Protein AF-0000000079811623 (afdb_homodimer)

Radius of gyration: 23.92 Å; Cα contacts (8 Å, |Δi|>4): 673; chains: 2; bounding box: 67×61×68 Å

Nearest PDB structures (foldseek):
  8dld-assembly1_A  TM=7.564E-01  e=2.871E-08  Physcomitrium patens
  1eyp-assembly1_A  TM=7.684E-01  e=2.871E-08  Medicago sativa
  6ms8-assembly4_D  TM=7.743E-01  e=4.986E-07  Medicago truncatula
  4doo-assembly2_B  TM=7.375E-01  e=5.983E-07  Arabidopsis thaliana
  4dol-assembly1_A  TM=7.372E-01  e=2.902E-06  Arabidopsis thaliana

Organism: NCBI:txid164759

InterPro domains:
  IPR016087 Chalcone isomerase [PF16036] (76-170)

pLDDT: mean 88.56, std 19.34, range [23.5, 98.94]

Structure (mmCIF, N/CA/C/O backbone):
data_AF-0000000079811623-model_v1
#
loop_
_entity.id
_entity.type
_entity.pdbx_description
1 polymer 'Chalcone isomerase-like protein'
#
loop_
_atom_site.group_PDB
_atom_site.id
_atom_site.type_symbol
_atom_site.label_atom_id
_atom_site.label_alt_id
_atom_site.label_comp_id
_atom_site.label_asym_id
_atom_site.label_entity_id
_atom_site.label_seq_id
_atom_site.pdbx_PDB_ins_code
_atom_site.Cartn_x
_atom_site.Cartn_y
_atom_site.Cartn_z
_atom_site.occupancy
_atom_site.B_iso_or_equiv
_atom_site.auth_seq_id
_atom_site.auth_comp_id
_atom_site.auth_asym_id
_atom_site.auth_atom_id
_atom_site.pdbx_PDB_model_num
ATOM 1 N N . MET A 1 1 ? 42.375 -2.1 -41.562 1 24.36 1 MET A N 1
ATOM 2 C CA . MET A 1 1 ? 41.531 -3.281 -41.5 1 24.36 1 MET A CA 1
ATOM 3 C C . MET A 1 1 ? 40.5 -3.174 -40.406 1 24.36 1 MET A C 1
ATOM 5 O O . MET A 1 1 ? 40.844 -3.328 -39.219 1 24.36 1 MET A O 1
ATOM 9 N N . ALA A 1 2 ? 39.5 -2.338 -40.531 1 28.7 2 ALA A N 1
ATOM 10 C CA . ALA A 1 2 ? 38.5 -1.768 -39.625 1 28.7 2 ALA A CA 1
ATOM 11 C C . ALA A 1 2 ? 37.5 -2.826 -39.188 1 28.7 2 ALA A C 1
ATOM 13 O O . ALA A 1 2 ? 36.781 -3.387 -40 1 28.7 2 ALA A O 1
ATOM 14 N N . LEU A 1 3 ? 37.812 -3.604 -38.094 1 24.91 3 LEU A N 1
ATOM 15 C CA . LEU A 1 3 ? 37 -4.676 -37.531 1 24.91 3 LEU A CA 1
ATOM 16 C C . LEU A 1 3 ? 35.625 -4.152 -37.094 1 24.91 3 LEU A C 1
ATOM 18 O O . LEU A 1 3 ? 35.562 -3.195 -36.344 1 24.91 3 LEU A O 1
ATOM 22 N N . ALA A 1 4 ? 34.594 -4.324 -37.938 1 32.44 4 ALA A N 1
ATOM 23 C CA . ALA A 1 4 ? 33.219 -4.016 -37.688 1 32.44 4 ALA A CA 1
ATOM 24 C C . ALA A 1 4 ? 32.688 -4.832 -36.5 1 32.44 4 ALA A C 1
ATOM 26 O O . ALA A 1 4 ? 32.75 -6.062 -36.5 1 32.44 4 ALA A O 1
ATOM 27 N N . VAL A 1 5 ? 32.688 -4.305 -35.312 1 33.59 5 VAL A N 1
ATOM 28 C CA . VAL A 1 5 ? 32.094 -4.859 -34.094 1 33.59 5 VAL A CA 1
ATOM 29 C C . VAL A 1 5 ? 30.625 -5.137 -34.281 1 33.59 5 VAL A C 1
ATOM 31 O O . VAL A 1 5 ? 29.859 -4.242 -34.656 1 33.59 5 VAL A O 1
ATOM 34 N N . ALA A 1 6 ? 30.25 -6.375 -34.688 1 38.06 6 ALA A N 1
ATOM 35 C CA . ALA A 1 6 ? 28.859 -6.824 -34.75 1 38.06 6 ALA A CA 1
ATOM 36 C C . ALA A 1 6 ? 28.188 -6.707 -33.375 1 38.06 6 ALA A C 1
ATOM 38 O O . ALA A 1 6 ? 28.609 -7.359 -32.406 1 38.06 6 ALA A O 1
ATOM 39 N N . SER A 1 7 ? 27.625 -5.586 -33 1 34.22 7 SER A N 1
ATOM 40 C CA . SER A 1 7 ? 26.797 -5.438 -31.812 1 34.22 7 SER A CA 1
ATOM 41 C C . SER A 1 7 ? 25.594 -6.379 -31.844 1 34.22 7 SER A C 1
ATOM 43 O O . SER A 1 7 ? 24.734 -6.254 -32.719 1 34.22 7 SER A O 1
ATOM 45 N N . ALA A 1 8 ? 25.766 -7.652 -31.609 1 33.72 8 ALA A N 1
ATOM 46 C CA . ALA A 1 8 ? 24.672 -8.609 -31.469 1 33.72 8 ALA A CA 1
ATOM 47 C C . ALA A 1 8 ? 23.578 -8.07 -30.547 1 33.72 8 ALA A C 1
ATOM 49 O O . ALA A 1 8 ? 23.828 -7.828 -29.359 1 33.72 8 ALA A O 1
ATOM 50 N N . ASN A 1 9 ? 22.641 -7.27 -31 1 34.94 9 ASN A N 1
ATOM 51 C CA . ASN A 1 9 ? 21.422 -6.918 -30.281 1 34.94 9 ASN A CA 1
ATOM 52 C C . ASN A 1 9 ? 20.672 -8.156 -29.828 1 34.94 9 ASN A C 1
ATOM 54 O O . ASN A 1 9 ? 20.297 -9.008 -30.641 1 34.94 9 ASN A O 1
ATOM 58 N N . PRO A 1 10 ? 20.938 -8.859 -28.688 1 37.47 10 PRO A N 1
ATOM 59 C CA . PRO A 1 10 ? 20.062 -9.984 -28.312 1 37.47 10 PRO A CA 1
ATOM 60 C C . PRO A 1 10 ? 18.578 -9.656 -28.453 1 37.47 10 PRO A C 1
ATOM 62 O O . PRO A 1 10 ? 18.156 -8.562 -28.062 1 37.47 10 PRO A O 1
ATOM 65 N N . THR A 1 11 ? 17.938 -9.992 -29.469 1 34.53 11 THR A N 1
ATOM 66 C CA . THR A 1 11 ? 16.484 -10.016 -29.578 1 34.53 11 THR A CA 1
ATOM 67 C C . THR A 1 11 ? 15.859 -10.758 -28.406 1 34.53 11 THR A C 1
ATOM 69 O O . THR A 1 11 ? 16.047 -11.969 -28.25 1 34.53 11 THR A O 1
ATOM 72 N N . THR A 1 12 ? 16.125 -10.453 -27.125 1 38.25 12 THR A N 1
ATOM 73 C CA . THR A 1 12 ? 15.211 -11.023 -26.141 1 38.25 12 THR A CA 1
ATOM 74 C C . THR A 1 12 ? 13.797 -11.109 -26.719 1 38.25 12 THR A C 1
ATOM 76 O O . THR A 1 12 ? 13.227 -10.102 -27.125 1 38.25 12 THR A O 1
A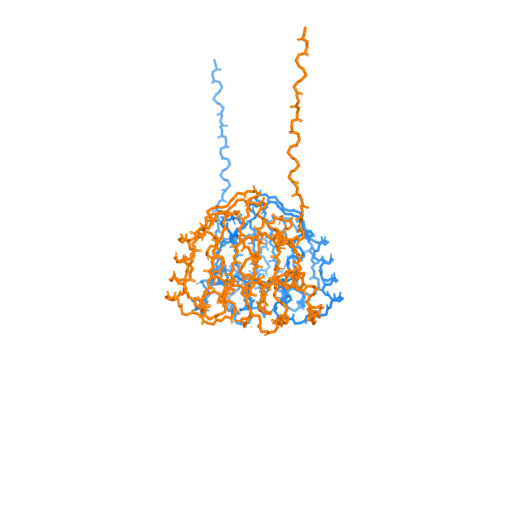TOM 79 N N . GLY A 1 13 ? 13.539 -12.023 -27.562 1 36.91 13 GLY A N 1
ATOM 80 C CA . GLY A 1 13 ? 12.242 -12.367 -28.109 1 36.91 13 GLY A CA 1
ATOM 81 C C . GLY A 1 13 ? 11.102 -12.125 -27.141 1 36.91 13 GLY A C 1
ATOM 82 O O . GLY A 1 13 ? 11.07 -12.711 -26.062 1 36.91 13 GLY A O 1
ATOM 83 N N . GLN A 1 14 ? 10.477 -11 -26.938 1 40.59 14 GLN A N 1
ATOM 84 C CA . GLN A 1 14 ? 9.172 -10.547 -26.469 1 40.59 14 GLN A CA 1
ATOM 85 C C . GLN A 1 14 ? 8.07 -11.531 -26.859 1 40.59 14 GLN A C 1
ATOM 87 O O . GLN A 1 14 ? 7.223 -11.219 -27.688 1 40.59 14 GLN A O 1
ATOM 92 N N . ASP A 1 15 ? 8.266 -12.734 -27.141 1 43.78 15 ASP A N 1
ATOM 93 C CA . ASP A 1 15 ? 7.078 -13.531 -27.422 1 43.78 15 ASP A CA 1
ATOM 94 C C . ASP A 1 15 ? 6.027 -13.352 -26.328 1 43.78 15 ASP A C 1
ATOM 96 O O . ASP A 1 15 ? 6.035 -14.07 -25.328 1 43.78 15 ASP A O 1
ATOM 100 N N . GLY A 1 16 ? 5.676 -12.18 -25.75 1 48.81 16 GLY A N 1
ATOM 101 C CA . GLY A 1 16 ? 5.059 -11.562 -24.594 1 48.81 16 GLY A CA 1
ATOM 102 C C . GLY A 1 16 ? 3.77 -12.234 -24.172 1 48.81 16 GLY A C 1
ATOM 103 O O . GLY A 1 16 ? 3.309 -12.047 -23.047 1 48.81 16 GLY A O 1
ATOM 104 N N . GLY A 1 17 ? 2.99 -12.859 -25.078 1 60.72 17 GLY A N 1
ATOM 105 C CA . GLY A 1 17 ? 1.664 -13.344 -24.75 1 60.72 17 GLY A CA 1
ATOM 106 C C . GLY A 1 17 ? 1.649 -14.82 -24.359 1 60.72 17 GLY A C 1
ATOM 107 O O . GLY A 1 17 ? 0.774 -15.266 -23.625 1 60.72 17 GLY A O 1
ATOM 108 N N . ALA A 1 18 ? 2.547 -15.508 -24.875 1 72.56 18 ALA A N 1
ATOM 109 C CA . ALA A 1 18 ? 2.41 -16.938 -24.609 1 72.56 18 ALA A CA 1
ATOM 110 C C . ALA A 1 18 ? 2.996 -17.297 -23.234 1 72.56 18 ALA A C 1
ATOM 112 O O . ALA A 1 18 ? 4.055 -16.797 -22.859 1 72.56 18 ALA A O 1
ATOM 113 N N . ALA A 1 19 ? 2.281 -18.047 -22.516 1 80 19 ALA A N 1
ATOM 114 C CA . ALA A 1 19 ? 2.783 -18.547 -21.25 1 80 19 ALA A CA 1
ATOM 115 C C . ALA A 1 19 ? 4.098 -19.297 -21.438 1 80 19 ALA A C 1
ATOM 117 O O . ALA A 1 19 ? 4.305 -19.969 -22.453 1 80 19 ALA A O 1
ATOM 118 N N . PRO A 1 20 ? 5.039 -19.156 -20.562 1 81.44 20 PRO A N 1
ATOM 119 C CA . PRO A 1 20 ? 6.242 -20 -20.609 1 81.44 20 PRO A CA 1
ATOM 120 C C . PRO A 1 20 ? 5.922 -21.484 -20.688 1 81.44 20 PRO A C 1
ATOM 122 O O . PRO A 1 20 ? 4.871 -21.922 -20.219 1 81.44 20 PRO A O 1
ATOM 125 N N . ALA A 1 21 ? 6.758 -22.234 -21.266 1 80.25 21 ALA A N 1
ATOM 126 C CA . ALA A 1 21 ? 6.523 -23.641 -21.562 1 80.25 21 ALA A CA 1
ATOM 127 C C . ALA A 1 21 ? 6.203 -24.422 -20.297 1 80.25 21 ALA A C 1
ATOM 129 O O . ALA A 1 21 ? 5.328 -25.297 -20.297 1 80.25 21 ALA A O 1
ATOM 130 N N . TRP A 1 22 ? 6.922 -24.109 -19.297 1 80 22 TRP A N 1
ATOM 131 C CA . TRP A 1 22 ? 6.715 -24.859 -18.062 1 80 22 TRP A CA 1
ATOM 132 C C . TRP A 1 22 ? 5.332 -24.578 -17.484 1 80 22 TRP A C 1
ATOM 134 O O . TRP A 1 22 ? 4.723 -25.453 -16.875 1 80 22 TRP A O 1
ATOM 144 N N . VAL A 1 23 ? 4.824 -23.453 -17.641 1 82.31 23 VAL A N 1
ATOM 145 C CA . VAL A 1 23 ? 3.475 -23.094 -17.219 1 82.31 23 VAL A CA 1
ATOM 146 C C . VAL A 1 23 ? 2.453 -23.875 -18.047 1 82.31 23 VAL A C 1
ATOM 148 O O . VAL A 1 23 ? 1.49 -24.422 -17.484 1 82.31 23 VAL A O 1
ATOM 151 N N . ARG A 1 24 ? 2.705 -23.953 -19.25 1 84.69 24 ARG A N 1
ATOM 152 C CA . ARG A 1 24 ? 1.765 -24.625 -20.141 1 84.69 24 ARG A CA 1
ATOM 153 C C . ARG A 1 24 ? 1.666 -26.125 -19.812 1 84.69 24 ARG A C 1
ATOM 155 O O . ARG A 1 24 ? 0.607 -26.719 -19.984 1 84.69 24 ARG A O 1
ATOM 162 N N . GLN A 1 25 ? 2.727 -26.609 -19.391 1 82.94 25 GLN A N 1
ATOM 163 C CA . GLN A 1 25 ? 2.725 -28.016 -19.031 1 82.94 25 GLN A CA 1
ATOM 164 C C . GLN A 1 25 ? 1.859 -28.281 -17.797 1 82.94 25 GLN A C 1
ATOM 166 O O . GLN A 1 25 ? 1.234 -29.328 -17.688 1 82.94 25 GLN A O 1
ATOM 171 N N . SER A 1 26 ? 1.829 -27.266 -16.984 1 84.06 26 SER A N 1
ATOM 172 C CA . SER A 1 26 ? 1.11 -27.422 -15.727 1 84.06 26 SER A CA 1
ATOM 173 C C . SER A 1 26 ? -0.317 -26.891 -15.836 1 84.06 26 SER A C 1
ATOM 175 O O . SER A 1 26 ? -1.185 -27.266 -15.047 1 84.06 26 SER A O 1
ATOM 177 N N . LEU A 1 27 ? -0.542 -26.062 -16.734 1 91.38 27 LEU A N 1
ATOM 178 C CA . LEU A 1 27 ? -1.846 -25.453 -16.984 1 91.38 27 LEU A CA 1
ATOM 179 C C . LEU A 1 27 ? -2.311 -25.734 -18.406 1 91.38 27 LEU A C 1
ATOM 181 O O . LEU A 1 27 ? -2.141 -24.891 -19.297 1 91.38 27 LEU A O 1
ATOM 185 N N . MET A 1 28 ? -2.957 -26.859 -18.5 1 85.88 28 MET A N 1
ATOM 186 C CA . MET A 1 28 ? -3.416 -27.219 -19.844 1 85.88 28 MET A CA 1
ATOM 187 C C . MET A 1 28 ? -4.426 -26.203 -20.375 1 85.88 28 MET A C 1
ATOM 189 O O . MET A 1 28 ? -5.41 -25.906 -19.703 1 85.88 28 MET A O 1
ATOM 193 N N . GLY A 1 29 ? -4.105 -25.656 -21.547 1 88.25 29 GLY A N 1
ATOM 194 C CA . GLY A 1 29 ? -5.004 -24.688 -22.172 1 88.25 29 GLY A CA 1
ATOM 195 C C . GLY A 1 29 ? -4.867 -23.297 -21.594 1 88.25 29 GLY A C 1
ATOM 196 O O . GLY A 1 29 ? -5.766 -22.469 -21.734 1 88.25 29 GLY A O 1
ATOM 197 N N . ALA A 1 30 ? -3.836 -23.094 -20.969 1 92.19 30 ALA A N 1
ATOM 198 C CA . ALA A 1 30 ? -3.623 -21.812 -20.312 1 92.19 30 ALA A CA 1
ATOM 199 C C . ALA A 1 30 ? -3.688 -20.656 -21.328 1 92.19 30 ALA A C 1
ATOM 201 O O . ALA A 1 30 ? -3.164 -20.781 -22.438 1 92.19 30 ALA A O 1
ATOM 202 N N . THR A 1 31 ? -4.41 -19.625 -20.938 1 92.75 31 THR A N 1
ATOM 203 C CA . THR A 1 31 ? -4.465 -18.391 -21.719 1 92.75 31 THR A CA 1
ATOM 204 C C . THR A 1 31 ? -4.188 -17.188 -20.844 1 92.75 31 THR A C 1
ATOM 206 O O . THR A 1 31 ? -4.418 -17.219 -19.625 1 92.75 31 THR A O 1
ATOM 209 N N . LEU A 1 32 ? -3.691 -16.188 -21.484 1 95.25 32 LEU A N 1
ATOM 210 C CA . LEU A 1 32 ? -3.465 -14.945 -20.766 1 95.25 32 LEU A CA 1
ATOM 211 C C . LEU A 1 32 ? -4.789 -14.289 -20.391 1 95.25 32 LEU A C 1
ATOM 213 O O . LEU A 1 32 ? -5.594 -13.953 -21.266 1 95.25 32 LEU A O 1
ATOM 217 N N . ALA A 1 33 ? -4.945 -14.141 -19.078 1 97.25 33 ALA A N 1
ATOM 218 C CA . ALA A 1 33 ? -6.16 -13.484 -18.594 1 97.25 33 ALA A CA 1
ATOM 219 C C . ALA A 1 33 ? -5.996 -11.969 -18.562 1 97.25 33 ALA A C 1
ATOM 221 O O . ALA A 1 33 ? -6.984 -11.234 -18.625 1 97.25 33 ALA A O 1
ATOM 222 N N . GLY A 1 34 ? -4.793 -11.484 -18.422 1 97.81 34 GLY A N 1
ATOM 223 C CA . GLY A 1 34 ? -4.492 -10.062 -18.438 1 97.81 34 GLY A CA 1
ATOM 224 C C . GLY A 1 34 ? -3.104 -9.742 -17.906 1 97.81 34 GLY A C 1
ATOM 225 O O . GLY A 1 34 ? -2.332 -10.641 -17.578 1 97.81 34 GLY A O 1
ATOM 226 N N . GLU A 1 35 ? -2.787 -8.484 -17.984 1 98.25 35 GLU A N 1
ATOM 227 C CA . GLU A 1 35 ? -1.512 -7.945 -17.516 1 98.25 35 GLU A CA 1
ATOM 228 C C . GLU A 1 35 ? -1.669 -6.523 -17 1 98.25 35 GLU A C 1
ATOM 230 O O . GLU A 1 35 ? -2.621 -5.824 -17.344 1 98.25 35 GLU A O 1
ATOM 235 N N . GLY A 1 36 ? -0.75 -6.195 -16.062 1 98.19 36 GLY A N 1
ATOM 236 C CA . GLY A 1 36 ? -0.786 -4.863 -15.492 1 98.19 36 GLY A CA 1
ATOM 237 C C . GLY A 1 36 ? 0.496 -4.488 -14.773 1 98.19 36 GLY A C 1
ATOM 238 O O . GLY A 1 36 ? 1.422 -5.297 -14.68 1 98.19 36 GLY A O 1
ATOM 239 N N . GLN A 1 37 ? 0.515 -3.252 -14.375 1 98 37 GLN A N 1
ATOM 240 C CA . GLN A 1 37 ? 1.705 -2.695 -13.742 1 98 37 GLN A CA 1
ATOM 241 C C . GLN A 1 37 ? 1.396 -2.189 -12.336 1 98 37 GLN A C 1
ATOM 243 O O . GLN A 1 37 ? 0.376 -1.53 -12.117 1 98 37 GLN A O 1
ATOM 248 N N . MET A 1 38 ? 2.26 -2.588 -11.406 1 96.88 38 MET A N 1
ATOM 249 C CA . MET A 1 38 ? 2.197 -2.002 -10.07 1 96.88 38 MET A CA 1
ATOM 250 C C . MET A 1 38 ? 3.092 -0.771 -9.969 1 96.88 38 MET A C 1
ATOM 252 O O . MET A 1 38 ? 4.281 -0.833 -10.289 1 96.88 38 MET A O 1
ATOM 256 N N . ARG A 1 39 ? 2.512 0.312 -9.531 1 93.69 39 ARG A N 1
ATOM 257 C CA . ARG A 1 39 ? 3.262 1.525 -9.219 1 93.69 39 ARG A CA 1
ATOM 258 C C . ARG A 1 39 ? 3.004 1.975 -7.781 1 93.69 39 ARG A C 1
ATOM 260 O O . ARG A 1 39 ? 1.899 1.806 -7.262 1 93.69 39 ARG A O 1
ATOM 267 N N . PHE A 1 40 ? 4.004 2.441 -7.16 1 91.62 40 PHE A N 1
ATOM 268 C CA . PHE A 1 40 ? 3.883 3.035 -5.832 1 91.62 40 PHE A CA 1
ATOM 269 C C . PHE A 1 40 ? 4.391 4.473 -5.836 1 91.62 40 PHE A C 1
ATOM 271 O O . PHE A 1 40 ? 5.586 4.715 -6 1 91.62 40 PHE A O 1
ATOM 278 N N . LEU A 1 41 ? 3.508 5.398 -5.637 1 92.94 41 LEU A N 1
ATOM 279 C CA . LEU A 1 41 ? 3.812 6.824 -5.703 1 92.94 41 LEU A CA 1
ATOM 280 C C . LEU A 1 41 ? 4.613 7.148 -6.957 1 92.94 41 LEU A C 1
ATOM 282 O O . LEU A 1 41 ? 5.633 7.836 -6.887 1 92.94 41 LEU A O 1
ATOM 286 N N . GLY A 1 42 ? 4.242 6.574 -8.062 1 90.12 42 GLY A N 1
ATOM 287 C CA . GLY A 1 42 ? 4.844 6.863 -9.359 1 90.12 42 GLY A CA 1
ATOM 288 C C . GLY A 1 42 ? 6.008 5.949 -9.695 1 90.12 42 GLY A C 1
ATOM 289 O O . GLY A 1 42 ? 6.453 5.902 -10.844 1 90.12 42 GLY A O 1
ATOM 290 N N . LEU A 1 43 ? 6.477 5.242 -8.703 1 90.19 43 LEU A N 1
ATOM 291 C CA . LEU A 1 43 ? 7.598 4.336 -8.93 1 90.19 43 LEU A CA 1
ATOM 292 C C . LEU A 1 43 ? 7.121 3.008 -9.5 1 90.19 43 LEU A C 1
ATOM 294 O O . LEU A 1 43 ? 6.234 2.365 -8.938 1 90.19 43 LEU A O 1
ATOM 298 N N . ARG A 1 44 ? 7.719 2.639 -10.57 1 94.38 44 ARG A N 1
ATOM 299 C CA . ARG A 1 44 ? 7.379 1.349 -11.156 1 94.38 44 ARG A CA 1
ATOM 300 C C . ARG A 1 44 ? 7.98 0.202 -10.352 1 94.38 44 ARG A C 1
ATOM 302 O O . ARG A 1 44 ? 9.203 0.08 -10.25 1 94.38 44 ARG A O 1
ATOM 309 N N . ILE A 1 45 ? 7.191 -0.691 -9.859 1 96.62 45 ILE A N 1
ATOM 310 C CA . ILE A 1 45 ? 7.66 -1.771 -8.992 1 96.62 45 ILE A CA 1
ATOM 311 C C . ILE A 1 45 ? 7.82 -3.053 -9.805 1 96.62 45 ILE A C 1
ATOM 313 O O . ILE A 1 45 ? 8.906 -3.629 -9.867 1 96.62 45 ILE A O 1
ATOM 317 N N . TYR A 1 46 ? 6.719 -3.512 -10.453 1 98.12 46 TYR A N 1
ATOM 318 C CA . TYR A 1 46 ? 6.777 -4.695 -11.305 1 98.12 46 TYR A CA 1
ATOM 319 C C . TYR A 1 46 ? 5.645 -4.688 -12.328 1 98.12 46 TYR A C 1
ATOM 321 O O . TYR A 1 46 ? 4.656 -3.965 -12.164 1 98.12 46 TYR A O 1
ATOM 329 N N . ASP A 1 47 ? 5.82 -5.484 -13.359 1 98.44 47 ASP A N 1
ATOM 330 C CA . ASP A 1 47 ? 4.734 -5.898 -14.25 1 98.44 47 ASP A CA 1
ATOM 331 C C . ASP A 1 47 ? 4.223 -7.285 -13.875 1 98.44 47 ASP A C 1
ATOM 333 O O . ASP A 1 47 ? 5.004 -8.164 -13.508 1 98.44 47 ASP A O 1
ATOM 337 N N . ALA A 1 48 ? 2.908 -7.426 -14.047 1 98.62 48 ALA A N 1
ATOM 338 C CA . ALA A 1 48 ? 2.289 -8.703 -13.711 1 98.62 48 ALA A CA 1
ATOM 339 C C . ALA A 1 48 ? 1.531 -9.281 -14.898 1 98.62 48 ALA A C 1
ATOM 341 O O . ALA A 1 48 ? 0.934 -8.539 -15.688 1 98.62 48 ALA A O 1
ATOM 342 N N . ARG A 1 49 ? 1.574 -10.586 -14.992 1 97.88 49 ARG A N 1
ATOM 343 C CA . ARG A 1 49 ? 0.764 -11.336 -15.945 1 97.88 49 ARG A CA 1
ATOM 344 C C . ARG A 1 49 ? 0.077 -12.516 -15.266 1 97.88 49 ARG A C 1
ATOM 346 O O . ARG A 1 49 ? 0.67 -13.18 -14.414 1 97.88 49 ARG A O 1
ATOM 353 N N . LEU A 1 50 ? -1.141 -12.742 -15.719 1 98 50 LEU A N 1
ATOM 354 C CA . LEU A 1 50 ? -1.93 -13.836 -15.164 1 98 50 LEU A CA 1
ATOM 355 C C . LEU A 1 50 ? -2.373 -14.797 -16.266 1 98 50 LEU A C 1
ATOM 357 O O . LEU A 1 50 ? -2.932 -14.367 -17.281 1 98 50 LEU A O 1
ATOM 361 N N . TRP A 1 51 ? -2.08 -16.062 -16.125 1 97.06 51 TRP A N 1
ATOM 362 C CA . TRP A 1 51 ? -2.605 -17.109 -17 1 97.06 51 TRP A CA 1
ATOM 363 C C . TRP A 1 51 ? -3.607 -17.984 -16.25 1 97.06 51 TRP A C 1
ATOM 365 O O . TRP A 1 51 ? -3.395 -18.312 -15.086 1 97.06 51 TRP A O 1
ATOM 375 N N . VAL A 1 52 ? -4.676 -18.297 -16.938 1 96.75 52 VAL A N 1
ATOM 376 C CA . VAL A 1 52 ? -5.734 -19.109 -16.344 1 96.75 52 VAL A CA 1
ATOM 377 C C . VAL A 1 52 ? -6.176 -20.188 -17.344 1 96.75 52 VAL A C 1
ATOM 379 O O . VAL A 1 52 ? -5.742 -20.188 -18.484 1 96.75 52 VAL A O 1
ATOM 382 N N . THR A 1 53 ? -6.969 -21.125 -16.844 1 94 53 THR A N 1
ATOM 383 C CA . THR A 1 53 ? -7.48 -22.219 -17.656 1 94 53 THR A CA 1
ATOM 384 C C . THR A 1 53 ? -8.906 -21.922 -18.109 1 94 53 THR A C 1
ATOM 386 O O . THR A 1 53 ? -9.562 -21.031 -17.578 1 94 53 THR A O 1
ATOM 389 N N . PRO A 1 54 ? -9.344 -22.672 -19.141 1 92.12 54 PRO A N 1
ATOM 390 C CA . PRO A 1 54 ? -10.734 -22.516 -19.562 1 92.12 54 PRO A CA 1
ATOM 391 C C . PRO A 1 54 ? -11.727 -22.703 -18.422 1 92.12 54 PRO A C 1
ATOM 393 O O . PRO A 1 54 ? -11.547 -23.578 -17.578 1 92.12 54 PRO A O 1
ATOM 396 N N . GLY A 1 55 ? -12.711 -21.812 -18.344 1 93.62 55 GLY A N 1
ATOM 397 C CA . GLY A 1 55 ? -13.734 -21.906 -17.312 1 93.62 55 GLY A CA 1
ATOM 398 C C . GLY A 1 55 ? -13.383 -21.125 -16.062 1 93.62 55 GLY A C 1
ATOM 399 O O . GLY A 1 55 ? -14.141 -21.141 -15.086 1 93.62 55 GLY A O 1
ATOM 400 N N . PHE A 1 56 ? -12.297 -20.469 -16.156 1 96.25 56 PHE A N 1
ATOM 401 C CA . PHE A 1 56 ? -11.867 -19.672 -15 1 96.25 56 PHE A CA 1
ATOM 402 C C . PHE A 1 56 ? -12.953 -18.672 -14.602 1 96.25 56 PHE A C 1
ATOM 404 O O . PHE A 1 56 ? -13.531 -18 -15.453 1 96.25 56 PHE A O 1
ATOM 411 N N . ASP A 1 57 ? -13.18 -18.641 -13.25 1 96.38 57 ASP A N 1
ATOM 412 C CA . ASP A 1 57 ? -14.109 -17.719 -12.617 1 96.38 57 ASP A CA 1
ATOM 413 C C . ASP A 1 57 ? -13.414 -16.906 -11.516 1 96.38 57 ASP A C 1
ATOM 415 O O . ASP A 1 57 ? -13.078 -17.453 -10.461 1 96.38 57 ASP A O 1
ATOM 419 N N . ALA A 1 58 ? -13.312 -15.656 -11.75 1 96.94 58 ALA A N 1
ATOM 420 C CA . ALA A 1 58 ? -12.578 -14.789 -10.828 1 96.94 58 ALA A CA 1
ATOM 421 C C . ALA A 1 58 ? -13.219 -14.797 -9.438 1 96.94 58 ALA A C 1
ATOM 423 O O . ALA A 1 58 ? -12.531 -14.664 -8.43 1 96.94 58 ALA A O 1
ATOM 424 N N . SER A 1 59 ? -14.523 -14.891 -9.359 1 96.06 59 SER A N 1
ATOM 425 C CA . SER A 1 59 ? -15.219 -14.883 -8.078 1 96.06 59 SER A CA 1
ATOM 426 C C . SER A 1 59 ? -14.898 -16.141 -7.27 1 96.06 59 SER A C 1
ATOM 428 O O . SER A 1 59 ? -15.117 -16.172 -6.059 1 96.06 59 SER A O 1
ATOM 430 N N . ARG A 1 60 ? -14.367 -17.141 -7.941 1 97.31 60 ARG A N 1
ATOM 431 C CA . ARG A 1 60 ? -13.945 -18.391 -7.316 1 97.31 60 ARG A CA 1
ATOM 432 C C . ARG A 1 60 ? -12.523 -18.75 -7.719 1 97.31 60 ARG A C 1
ATOM 434 O O . ARG A 1 60 ? -12.234 -19.906 -8.039 1 97.31 60 ARG A O 1
ATOM 441 N N . PHE A 1 61 ? -11.711 -17.797 -7.773 1 97.81 61 PHE A N 1
ATOM 442 C CA . PHE A 1 61 ? -10.359 -18.016 -8.289 1 97.81 61 PHE A CA 1
ATOM 443 C C . PHE A 1 61 ? -9.672 -19.156 -7.531 1 97.81 61 PHE A C 1
ATOM 445 O O . PHE A 1 61 ? -8.836 -19.859 -8.094 1 97.81 61 PHE A O 1
ATOM 452 N N . GLY A 1 62 ? -10.016 -19.406 -6.262 1 97.69 62 GLY A N 1
ATOM 453 C CA . GLY A 1 62 ? -9.375 -20.422 -5.43 1 97.69 62 GLY A CA 1
ATOM 454 C C . GLY A 1 62 ? -9.688 -21.828 -5.871 1 97.69 62 GLY A C 1
ATOM 455 O O . GLY A 1 62 ? -9.055 -22.781 -5.41 1 97.69 62 GLY A O 1
ATOM 456 N N . ALA A 1 63 ? -10.578 -21.953 -6.789 1 97.56 63 ALA A N 1
ATOM 457 C CA . ALA A 1 63 ? -10.984 -23.266 -7.266 1 97.56 63 ALA A CA 1
ATOM 458 C C . ALA A 1 63 ? -10.289 -23.609 -8.578 1 97.56 63 ALA A C 1
ATOM 460 O O . ALA A 1 63 ? -10.453 -24.719 -9.102 1 97.56 63 ALA A O 1
ATOM 461 N N . HIS A 1 64 ? -9.461 -22.734 -9.102 1 96.75 64 HIS A N 1
ATOM 462 C CA . HIS A 1 64 ? -8.852 -22.922 -10.414 1 96.75 64 HIS A CA 1
ATOM 463 C C . HIS A 1 64 ? -7.332 -22.828 -10.336 1 96.75 64 HIS A C 1
ATOM 465 O O . HIS A 1 64 ? -6.793 -21.969 -9.648 1 96.75 64 HIS A O 1
ATOM 471 N N . PRO A 1 65 ? -6.648 -23.766 -11.039 1 97.19 65 PRO A N 1
ATOM 472 C CA . PRO A 1 65 ? -5.211 -23.531 -11.188 1 97.19 65 PRO A CA 1
ATOM 473 C C . PRO A 1 65 ? -4.902 -22.266 -11.992 1 97.19 65 PRO A C 1
ATOM 475 O O . PRO A 1 65 ? -5.664 -21.891 -12.891 1 97.19 65 PRO A O 1
ATOM 478 N N . LEU A 1 66 ? -3.836 -21.625 -11.641 1 97.88 66 LEU A N 1
ATOM 479 C CA . LEU A 1 66 ? -3.441 -20.391 -12.328 1 97.88 66 LEU A CA 1
ATOM 480 C C . LEU A 1 66 ? -1.954 -20.109 -12.133 1 97.88 66 LEU A C 1
ATOM 482 O O . LEU A 1 66 ? -1.315 -20.719 -11.266 1 97.88 66 LEU A O 1
ATOM 486 N N . ALA A 1 67 ? -1.432 -19.266 -12.992 1 97.81 67 ALA A N 1
ATOM 487 C CA . ALA A 1 67 ? -0.041 -18.828 -12.898 1 97.81 67 ALA A CA 1
ATOM 488 C C . ALA A 1 67 ? 0.058 -17.312 -12.914 1 97.81 67 ALA A C 1
ATOM 490 O O . ALA A 1 67 ? -0.586 -16.641 -13.727 1 97.81 67 ALA A O 1
ATOM 491 N N . LEU A 1 68 ? 0.789 -16.781 -11.977 1 98.25 68 LEU A N 1
ATOM 492 C CA . LEU A 1 68 ? 1.067 -15.359 -11.875 1 98.25 68 LEU A CA 1
ATOM 493 C C . LEU A 1 68 ? 2.561 -15.086 -12.016 1 98.25 68 LEU A C 1
ATOM 495 O O . LEU A 1 68 ? 3.375 -15.664 -11.297 1 98.25 68 LEU A O 1
ATOM 499 N N . GLU A 1 69 ? 2.891 -14.227 -12.945 1 98.06 69 GLU A N 1
ATOM 500 C CA . GLU A 1 69 ? 4.277 -13.828 -13.164 1 98.06 69 GLU A CA 1
ATOM 501 C C . GLU A 1 69 ? 4.496 -12.359 -12.805 1 98.06 69 GLU A C 1
ATOM 503 O O . GLU A 1 69 ? 3.713 -11.5 -13.211 1 98.06 69 GLU A O 1
ATOM 508 N N . LEU A 1 70 ? 5.535 -12.117 -12.062 1 98.31 70 LEU A N 1
ATOM 509 C CA . LEU A 1 70 ? 5.961 -10.758 -11.734 1 98.31 70 LEU A CA 1
ATOM 510 C C . LEU A 1 70 ? 7.352 -10.477 -12.297 1 98.31 70 LEU A C 1
ATOM 512 O O . LEU A 1 70 ? 8.305 -11.211 -12.008 1 98.31 70 LEU A O 1
ATOM 516 N N . THR A 1 71 ? 7.453 -9.461 -13.117 1 98.38 71 THR A N 1
ATOM 517 C CA . THR A 1 71 ? 8.742 -8.93 -13.547 1 98.38 71 THR A CA 1
ATOM 518 C C . THR A 1 71 ? 9.094 -7.668 -12.773 1 98.38 71 THR A C 1
ATOM 520 O O . THR A 1 71 ? 8.484 -6.617 -12.977 1 98.38 71 THR A O 1
ATOM 523 N N . TYR A 1 72 ? 10.188 -7.789 -12.031 1 98 72 TYR A N 1
ATOM 524 C CA . TYR A 1 72 ? 10.508 -6.719 -11.094 1 98 72 TYR A CA 1
ATOM 525 C C . TYR A 1 72 ? 11.336 -5.633 -11.773 1 98 72 TYR A C 1
ATOM 527 O O . TYR A 1 72 ? 12.234 -5.934 -12.57 1 98 72 TYR A O 1
ATOM 535 N N . HIS A 1 73 ? 11.07 -4.383 -11.391 1 97.56 73 HIS A N 1
ATOM 536 C CA . HIS A 1 73 ? 11.812 -3.25 -11.93 1 97.56 73 HIS A CA 1
ATOM 537 C C . HIS A 1 73 ? 12.711 -2.627 -10.867 1 97.56 73 HIS A C 1
ATOM 539 O O . HIS A 1 73 ? 13.477 -1.701 -11.164 1 97.56 73 HIS A O 1
ATOM 545 N N . ARG A 1 74 ? 12.547 -3.209 -9.688 1 94.56 74 ARG A N 1
ATOM 546 C CA . ARG A 1 74 ? 13.352 -2.805 -8.539 1 94.56 74 ARG A CA 1
ATOM 547 C C . ARG A 1 74 ? 13.867 -4.02 -7.777 1 94.56 74 ARG A C 1
ATOM 549 O O . ARG A 1 74 ? 13.344 -5.125 -7.934 1 94.56 74 ARG A O 1
ATOM 556 N N . GLY A 1 75 ? 14.953 -3.713 -7.016 1 96.44 75 GLY A N 1
ATOM 557 C CA . GLY A 1 75 ? 15.453 -4.773 -6.156 1 96.44 75 GLY A CA 1
ATOM 558 C C . GLY A 1 75 ? 14.781 -4.801 -4.797 1 96.44 75 GLY A C 1
ATOM 559 O O . GLY A 1 75 ? 14.5 -3.752 -4.215 1 96.44 75 GLY A O 1
ATOM 560 N N . PHE A 1 76 ? 14.508 -5.98 -4.363 1 97.31 76 PHE A N 1
ATOM 561 C CA . PHE A 1 76 ? 13.938 -6.203 -3.039 1 97.31 76 PHE A CA 1
ATOM 562 C C . PHE A 1 76 ? 14.492 -7.484 -2.424 1 97.31 76 PHE A C 1
ATOM 564 O O . PHE A 1 76 ? 14.844 -8.422 -3.143 1 97.31 76 PHE A O 1
ATOM 571 N N . THR A 1 77 ? 14.516 -7.551 -1.104 1 97.81 77 THR A N 1
ATOM 572 C CA . THR A 1 77 ? 14.883 -8.797 -0.446 1 97.81 77 THR A CA 1
ATOM 573 C C . THR A 1 77 ? 13.68 -9.734 -0.349 1 97.81 77 THR A C 1
ATOM 575 O O . THR A 1 77 ? 12.547 -9.281 -0.221 1 97.81 77 THR A O 1
ATOM 578 N N . GLY A 1 78 ? 13.977 -10.969 -0.358 1 98.31 78 GLY A N 1
ATOM 579 C CA . GLY A 1 78 ? 12.922 -11.945 -0.131 1 98.31 78 GLY A CA 1
ATOM 58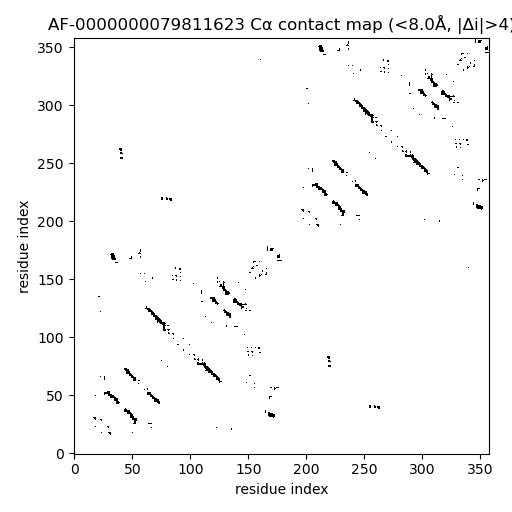0 C C . GLY A 1 78 ? 12.188 -11.734 1.177 1 98.31 78 GLY A C 1
ATOM 581 O O . GLY A 1 78 ? 10.961 -11.883 1.237 1 98.31 78 GLY A O 1
ATOM 582 N N . ALA A 1 79 ? 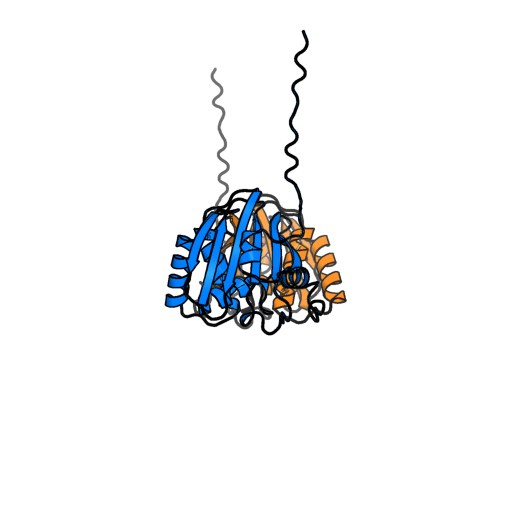12.93 -11.398 2.166 1 98.19 79 ALA A N 1
ATOM 583 C CA . ALA A 1 79 ? 12.344 -11.148 3.482 1 98.19 79 ALA A CA 1
ATOM 584 C C . ALA A 1 79 ? 11.336 -10.008 3.43 1 98.19 79 ALA A C 1
ATOM 586 O O . ALA A 1 79 ? 10.266 -10.086 4.031 1 98.19 79 ALA A O 1
ATOM 587 N N . ALA A 1 80 ? 11.688 -8.945 2.697 1 97.62 80 ALA A N 1
ATOM 588 C CA . ALA A 1 80 ? 10.789 -7.805 2.57 1 97.62 80 ALA A CA 1
ATOM 589 C C . ALA A 1 80 ? 9.531 -8.18 1.791 1 97.62 80 ALA A C 1
ATOM 591 O O . ALA A 1 80 ? 8.422 -7.77 2.148 1 97.62 80 ALA A O 1
ATOM 592 N N . ILE A 1 81 ? 9.695 -8.961 0.755 1 98.5 81 ILE A N 1
ATOM 593 C CA . ILE A 1 81 ? 8.555 -9.414 -0.04 1 98.5 81 ILE A CA 1
ATOM 594 C C . ILE A 1 81 ? 7.66 -10.305 0.809 1 98.5 81 ILE A C 1
ATOM 596 O O . ILE A 1 81 ? 6.434 -10.156 0.798 1 98.5 81 ILE A O 1
ATOM 600 N N . ALA A 1 82 ? 8.242 -11.156 1.611 1 98.69 82 ALA A N 1
ATOM 601 C CA . ALA A 1 82 ? 7.488 -12.055 2.486 1 98.69 82 ALA A CA 1
ATOM 602 C C . ALA A 1 82 ? 6.668 -11.258 3.502 1 98.69 82 ALA A C 1
ATOM 604 O O . ALA A 1 82 ? 5.48 -11.531 3.691 1 98.69 82 ALA A O 1
ATOM 605 N N . ARG A 1 83 ? 7.305 -10.336 4.047 1 97.12 83 ARG A N 1
ATOM 606 C CA . ARG A 1 83 ? 6.625 -9.523 5.055 1 97.12 83 ARG A CA 1
ATOM 607 C C . ARG A 1 83 ? 5.441 -8.781 4.453 1 97.12 83 ARG A C 1
ATOM 609 O O . ARG A 1 83 ? 4.336 -8.82 4.996 1 97.12 83 ARG A O 1
ATOM 616 N N . ARG A 1 84 ? 5.668 -8.117 3.371 1 96.56 84 ARG A N 1
ATOM 617 C CA . ARG A 1 84 ? 4.582 -7.395 2.713 1 96.56 84 ARG A CA 1
ATOM 618 C C . ARG A 1 84 ? 3.473 -8.352 2.281 1 96.56 84 ARG A C 1
ATOM 620 O O . ARG A 1 84 ? 2.289 -8.016 2.377 1 96.56 84 ARG A O 1
ATOM 627 N N . SER A 1 85 ? 3.799 -9.477 1.835 1 98.31 85 SER A N 1
ATOM 628 C CA . SER A 1 85 ? 2.803 -10.461 1.407 1 98.31 85 SER A CA 1
ATOM 629 C C . SER A 1 85 ? 1.896 -10.867 2.564 1 98.31 85 SER A C 1
ATOM 631 O O . SER A 1 85 ? 0.673 -10.891 2.422 1 98.31 85 SER A O 1
ATOM 633 N N . VAL A 1 86 ? 2.488 -11.148 3.713 1 97.94 86 VAL A N 1
ATOM 634 C CA . VAL A 1 86 ? 1.694 -11.578 4.859 1 97.94 86 VAL A CA 1
ATOM 635 C C . VAL A 1 86 ? 0.786 -10.438 5.312 1 97.94 86 VAL A C 1
ATOM 637 O O . VAL A 1 86 ? -0.378 -10.656 5.656 1 97.94 86 VAL A O 1
ATOM 640 N N . GLU A 1 87 ? 1.303 -9.25 5.266 1 94.44 87 GLU A N 1
ATOM 641 C CA . GLU A 1 87 ? 0.468 -8.094 5.578 1 94.44 87 GLU A CA 1
ATOM 642 C C . GLU A 1 87 ? -0.743 -8.016 4.652 1 94.44 87 GLU A C 1
ATOM 644 O O . GLU A 1 87 ? -1.864 -7.781 5.105 1 94.44 87 GLU A O 1
ATOM 649 N N . GLU A 1 88 ? -0.536 -8.219 3.369 1 96.62 88 GLU A N 1
ATOM 650 C CA . GLU A 1 88 ? -1.613 -8.188 2.385 1 96.62 88 GLU A CA 1
ATOM 651 C C . GLU A 1 88 ? -2.586 -9.344 2.598 1 96.62 88 GLU A C 1
ATOM 653 O O . GLU A 1 88 ? -3.799 -9.18 2.445 1 96.62 88 GLU A O 1
ATOM 658 N N . MET A 1 89 ? -2.084 -10.438 3.02 1 98 89 MET A N 1
ATOM 659 C CA . MET A 1 89 ? -2.926 -11.602 3.266 1 98 89 MET A CA 1
ATOM 660 C C . MET A 1 89 ? -3.85 -11.367 4.457 1 98 89 MET A C 1
ATOM 662 O O . MET A 1 89 ? -5.012 -11.773 4.438 1 98 89 MET A O 1
ATOM 666 N N . GLN A 1 90 ? -3.352 -10.703 5.375 1 95.56 90 GLN A N 1
ATOM 667 C CA . GLN A 1 90 ? -4.113 -10.453 6.59 1 95.56 90 GLN A CA 1
ATOM 668 C C . GLN A 1 90 ? -5.273 -9.492 6.324 1 95.56 90 GLN A C 1
ATOM 670 O O . GLN A 1 90 ? -6.184 -9.367 7.148 1 95.56 90 GLN A O 1
ATOM 675 N N . ARG A 1 91 ? -5.293 -8.852 5.195 1 91.5 91 ARG A N 1
ATOM 676 C CA . ARG A 1 91 ? -6.422 -8.023 4.793 1 91.5 91 ARG A CA 1
ATOM 677 C C . ARG A 1 91 ? -7.59 -8.875 4.316 1 91.5 91 ARG A C 1
ATOM 679 O O . ARG A 1 91 ? -8.734 -8.406 4.281 1 91.5 91 ARG A O 1
ATOM 686 N N . GLN A 1 92 ? -7.336 -10.031 3.998 1 95.12 92 GLN A N 1
ATOM 687 C CA . GLN A 1 92 ? -8.336 -10.898 3.389 1 95.12 92 GLN A CA 1
ATOM 688 C C . GLN A 1 92 ? -9.031 -11.758 4.441 1 95.12 92 GLN A C 1
ATOM 690 O O . GLN A 1 92 ? -10.164 -12.203 4.238 1 95.12 92 GLN A O 1
ATOM 695 N N . ALA A 1 93 ? -8.227 -12.023 5.5 1 94.94 93 ALA A N 1
ATOM 696 C CA . ALA A 1 93 ? -8.719 -12.938 6.523 1 94.94 93 ALA A CA 1
ATOM 697 C C . ALA A 1 93 ? -8.055 -12.656 7.871 1 94.94 93 ALA A C 1
ATOM 699 O O . ALA A 1 93 ? -6.953 -12.109 7.93 1 94.94 93 ALA A O 1
A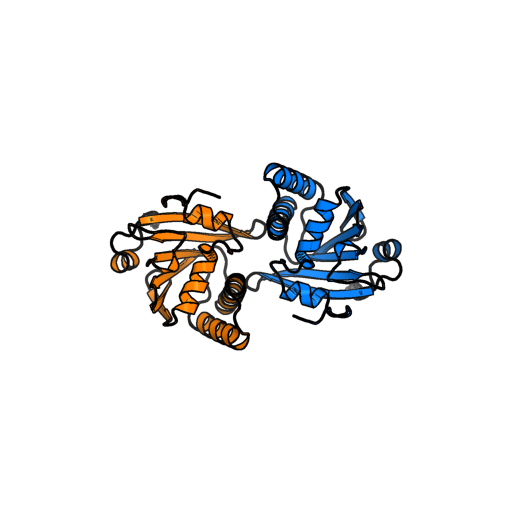TOM 700 N N . SER A 1 94 ? -8.812 -13.016 8.891 1 94.44 94 SER A N 1
ATOM 701 C CA . SER A 1 94 ? -8.188 -13 10.211 1 94.44 94 SER A CA 1
ATOM 702 C C . SER A 1 94 ? -7.191 -14.141 10.367 1 94.44 94 SER A C 1
ATOM 704 O O . SER A 1 94 ? -7.562 -15.312 10.297 1 94.44 94 SER A O 1
ATOM 706 N N . VAL A 1 95 ? -5.973 -13.797 10.547 1 96.19 95 VAL A N 1
ATOM 707 C CA . VAL A 1 95 ? -4.891 -14.758 10.727 1 96.19 95 VAL A CA 1
ATOM 708 C C . VAL A 1 95 ? -4.254 -14.57 12.102 1 96.19 95 VAL A C 1
ATOM 710 O O . VAL A 1 95 ? -3.74 -13.492 12.414 1 96.19 95 VAL A O 1
ATOM 713 N N . PRO A 1 96 ? -4.297 -15.602 12.922 1 96.62 96 PRO A N 1
ATOM 714 C CA . PRO A 1 96 ? -3.609 -15.477 14.211 1 96.62 96 PRO A CA 1
ATOM 715 C C . PRO A 1 96 ? -2.143 -15.078 14.055 1 96.62 96 PRO A C 1
ATOM 717 O O . PRO A 1 96 ? -1.481 -15.5 13.102 1 96.62 96 PRO A O 1
ATOM 720 N N . SER A 1 97 ? -1.627 -14.438 15.047 1 95.5 97 SER A N 1
ATOM 721 C CA . SER A 1 97 ? -0.282 -13.875 14.977 1 95.5 97 SER A CA 1
ATOM 722 C C . SER A 1 97 ? 0.767 -14.969 14.805 1 95.5 97 SER A C 1
ATOM 724 O O . SER A 1 97 ? 1.711 -14.812 14.031 1 95.5 97 SER A O 1
ATOM 726 N N . GLU A 1 98 ? 0.601 -16.016 15.469 1 97.56 98 GLU A N 1
ATOM 727 C CA . GLU A 1 98 ? 1.564 -17.109 15.367 1 97.56 98 GLU A CA 1
ATOM 728 C C . GLU A 1 98 ? 1.586 -17.688 13.953 1 97.56 98 GLU A C 1
ATOM 730 O O . GLU A 1 98 ? 2.654 -18 13.422 1 97.56 98 GLU A O 1
ATOM 735 N N . GLN A 1 99 ? 0.402 -17.797 13.398 1 98.25 99 GLN A N 1
ATOM 736 C CA . GLN A 1 99 ? 0.305 -18.312 12.039 1 98.25 99 GLN A CA 1
ATOM 737 C C . GLN A 1 99 ? 0.904 -17.344 11.023 1 98.25 99 GLN A C 1
ATOM 739 O O . GLN A 1 99 ? 1.588 -17.766 10.086 1 98.25 99 GLN A O 1
ATOM 744 N N . ALA A 1 100 ? 0.667 -16.125 11.219 1 98.12 100 ALA A N 1
ATOM 745 C CA . ALA A 1 100 ? 1.24 -15.102 10.352 1 98.12 100 ALA A CA 1
ATOM 746 C C . ALA A 1 100 ? 2.766 -15.156 10.375 1 98.12 100 ALA A C 1
ATOM 748 O O . ALA A 1 100 ? 3.414 -15.055 9.336 1 98.12 100 ALA A O 1
ATOM 749 N N . GLU A 1 101 ? 3.287 -15.352 11.547 1 98.19 101 GLU A N 1
ATOM 750 C CA . GLU A 1 101 ? 4.738 -15.438 11.688 1 98.19 101 GLU A CA 1
ATOM 751 C C . GLU A 1 101 ? 5.293 -16.672 10.984 1 98.19 101 GLU A C 1
ATOM 753 O O . GLU A 1 101 ? 6.324 -16.594 10.32 1 98.19 101 GLU A O 1
ATOM 758 N N . ARG A 1 102 ? 4.586 -17.703 11.133 1 98.62 102 ARG A N 1
ATOM 759 C CA . ARG A 1 102 ? 5.012 -18.938 10.469 1 98.62 102 ARG A CA 1
ATOM 760 C C . ARG A 1 102 ? 4.969 -18.781 8.953 1 98.62 102 ARG A C 1
ATOM 762 O O . ARG A 1 102 ? 5.887 -19.219 8.25 1 98.62 102 ARG A O 1
ATOM 769 N N . TRP A 1 103 ? 3.914 -18.203 8.492 1 98.81 103 TRP A N 1
ATOM 770 C CA . TRP A 1 103 ? 3.77 -18 7.051 1 98.81 103 TRP A CA 1
ATOM 771 C C . TRP A 1 103 ? 4.848 -17.062 6.523 1 98.81 103 TRP A C 1
ATOM 773 O O . TRP A 1 103 ? 5.387 -17.281 5.434 1 98.81 103 TRP A O 1
ATOM 783 N N . GLN A 1 104 ? 5.156 -16.078 7.289 1 98.75 104 GLN A N 1
ATOM 784 C CA . GLN A 1 104 ? 6.203 -15.148 6.867 1 98.75 104 GLN A CA 1
ATOM 785 C C . GLN A 1 104 ? 7.547 -15.859 6.75 1 98.75 104 GLN A C 1
ATOM 787 O O . GLN A 1 104 ? 8.289 -15.648 5.785 1 98.75 104 GLN A O 1
ATOM 792 N N . GLN A 1 105 ? 7.844 -16.656 7.715 1 98.69 105 GLN A N 1
ATOM 793 C CA . GLN A 1 105 ? 9.094 -17.406 7.691 1 98.69 105 GLN A CA 1
ATOM 794 C C . GLN A 1 105 ? 9.133 -18.375 6.508 1 98.69 105 GLN A C 1
ATOM 796 O O . GLN A 1 105 ? 10.164 -18.5 5.836 1 98.69 105 GLN A O 1
ATOM 801 N N . ARG A 1 106 ? 8.047 -18.984 6.258 1 98.69 106 ARG A N 1
ATOM 802 C CA . ARG A 1 106 ? 7.973 -19.922 5.148 1 98.69 106 ARG A CA 1
ATOM 803 C C . ARG A 1 106 ? 8.172 -19.219 3.812 1 98.69 106 ARG A C 1
ATOM 805 O O . ARG A 1 106 ? 8.938 -19.688 2.965 1 98.69 106 ARG A O 1
ATOM 812 N N . LEU A 1 107 ? 7.535 -18.094 3.645 1 98.81 107 LEU A N 1
ATOM 813 C CA . LEU A 1 107 ? 7.684 -17.328 2.418 1 98.81 107 LEU A CA 1
ATOM 814 C C . LEU A 1 107 ? 9.102 -16.797 2.275 1 98.81 107 LEU A C 1
ATOM 816 O O . LEU A 1 107 ? 9.68 -16.828 1.186 1 98.81 107 LEU A O 1
ATOM 820 N N . ALA A 1 108 ? 9.656 -16.359 3.352 1 98.62 108 ALA A N 1
ATOM 821 C CA . ALA A 1 108 ? 11.008 -15.805 3.311 1 98.62 108 ALA A CA 1
ATOM 822 C C . ALA A 1 108 ? 12.031 -16.875 2.936 1 98.62 108 ALA A C 1
ATOM 824 O O . ALA A 1 108 ? 13.07 -16.562 2.346 1 98.62 108 ALA A O 1
ATOM 825 N N . ALA A 1 109 ? 11.727 -18.047 3.262 1 98.31 109 ALA A N 1
ATOM 826 C CA . ALA A 1 109 ? 12.633 -19.156 2.973 1 98.31 109 ALA A CA 1
ATOM 827 C C . ALA A 1 109 ? 12.625 -19.5 1.486 1 98.31 109 ALA A C 1
ATOM 829 O O . ALA A 1 109 ? 13.586 -20.047 0.965 1 98.31 109 ALA A O 1
ATOM 830 N N . VAL A 1 110 ? 11.562 -19.109 0.773 1 98.12 110 VAL A N 1
ATOM 831 C CA . VAL A 1 110 ? 11.43 -19.625 -0.586 1 98.12 110 VAL A CA 1
ATOM 832 C C . VAL A 1 110 ? 11.531 -18.469 -1.585 1 98.12 110 VAL A C 1
ATOM 834 O O . VAL A 1 110 ? 11.922 -18.672 -2.736 1 98.12 110 VAL A O 1
ATOM 837 N N . ILE A 1 111 ? 11.18 -17.297 -1.213 1 98.44 111 ILE A N 1
ATOM 838 C CA . ILE A 1 111 ? 11.234 -16.156 -2.111 1 98.44 111 ILE A CA 1
ATOM 839 C C . ILE A 1 111 ? 12.648 -15.562 -2.113 1 98.44 111 ILE A C 1
ATOM 841 O O . ILE A 1 111 ? 13.148 -15.133 -1.071 1 98.44 111 ILE A O 1
ATOM 845 N N . PRO A 1 112 ? 13.25 -15.461 -3.281 1 98.44 112 PRO A N 1
ATOM 846 C CA . PRO A 1 112 ? 14.609 -14.914 -3.348 1 98.44 112 PRO A CA 1
ATOM 847 C C . PRO A 1 112 ? 14.633 -13.383 -3.377 1 98.44 112 PRO A C 1
ATOM 849 O O . PRO A 1 112 ? 13.609 -12.758 -3.656 1 98.44 112 PRO A O 1
ATOM 852 N N . ASP A 1 113 ? 15.812 -12.914 -3.039 1 98.25 113 ASP A N 1
ATOM 853 C CA . ASP A 1 113 ? 16.016 -11.516 -3.416 1 98.25 113 ASP A CA 1
ATOM 854 C C . ASP A 1 113 ? 15.836 -11.328 -4.922 1 98.25 113 ASP A C 1
ATOM 856 O O . ASP A 1 113 ? 16.219 -12.195 -5.711 1 98.25 113 ASP A O 1
ATOM 860 N N . VAL A 1 114 ? 15.305 -10.188 -5.328 1 98.12 114 VAL A N 1
ATOM 861 C CA . VAL A 1 114 ? 15.109 -9.938 -6.75 1 98.12 114 VAL A CA 1
ATOM 862 C C . VAL A 1 114 ? 15.844 -8.664 -7.156 1 98.12 114 VAL A C 1
ATOM 864 O O . VAL A 1 114 ? 16.031 -7.754 -6.344 1 98.12 114 VAL A O 1
ATOM 867 N N . GLN A 1 115 ? 16.203 -8.633 -8.367 1 97.75 115 GLN A N 1
ATOM 868 C CA . GLN A 1 115 ? 16.844 -7.492 -9.016 1 97.75 115 GLN A CA 1
ATOM 869 C C . GLN A 1 115 ? 16 -6.992 -10.195 1 97.75 115 GLN A C 1
ATOM 871 O O . GLN A 1 115 ? 15.148 -7.715 -10.703 1 97.75 115 GLN A O 1
ATOM 876 N N . PRO A 1 116 ? 16.312 -5.742 -10.57 1 97.88 116 PRO A N 1
ATOM 877 C CA . PRO A 1 116 ? 15.609 -5.266 -11.758 1 97.88 116 PRO A CA 1
ATOM 878 C C . PRO A 1 116 ? 15.773 -6.203 -12.953 1 97.88 116 PRO A C 1
ATOM 880 O O . PRO A 1 116 ? 16.891 -6.629 -13.266 1 97.88 116 PRO A O 1
ATOM 883 N N . GLY A 1 117 ? 14.672 -6.539 -13.477 1 97.62 117 GLY A N 1
ATOM 884 C CA . GLY A 1 117 ? 14.68 -7.398 -14.648 1 97.62 117 GLY A CA 1
ATOM 885 C C . GLY A 1 117 ? 14.352 -8.844 -14.336 1 97.62 117 GLY A C 1
ATOM 886 O O . GLY A 1 117 ? 14.008 -9.617 -15.227 1 97.62 117 GLY A O 1
ATOM 887 N N . GLU A 1 118 ? 14.461 -9.164 -13.055 1 98.06 118 GLU A N 1
ATOM 888 C CA . GLU A 1 118 ? 14.211 -10.555 -12.688 1 98.06 118 GLU A CA 1
ATOM 889 C C . GLU A 1 118 ? 12.719 -10.867 -12.672 1 98.06 118 GLU A C 1
ATOM 891 O O . GLU A 1 118 ? 11.898 -9.977 -12.422 1 98.06 118 GLU A O 1
ATOM 896 N N . ARG A 1 119 ? 12.484 -12.148 -12.938 1 97.38 119 ARG A N 1
ATOM 897 C CA . ARG A 1 119 ? 11.109 -12.617 -13.062 1 97.38 119 ARG A CA 1
ATOM 898 C C . ARG A 1 119 ? 10.836 -13.773 -12.109 1 97.38 119 ARG A C 1
ATOM 900 O O . ARG A 1 119 ? 11.602 -14.742 -12.062 1 97.38 119 ARG A O 1
ATOM 907 N N . LEU A 1 120 ? 9.758 -13.648 -11.352 1 97.75 120 LEU A N 1
ATOM 908 C CA . LEU A 1 120 ? 9.25 -14.742 -10.531 1 97.75 120 LEU A CA 1
ATOM 909 C C . LEU A 1 120 ? 7.871 -15.188 -11.016 1 97.75 120 LEU A C 1
ATOM 911 O O . LEU A 1 120 ? 7.027 -14.352 -11.359 1 97.75 120 LEU A O 1
ATOM 915 N N . THR A 1 121 ? 7.68 -16.5 -11.039 1 97.25 121 THR A N 1
ATOM 916 C CA . THR A 1 121 ? 6.383 -17.062 -11.398 1 97.25 121 THR A CA 1
ATOM 917 C C . THR A 1 121 ? 5.875 -18 -10.305 1 97.25 121 THR A C 1
ATOM 919 O O . THR A 1 121 ? 6.617 -18.859 -9.82 1 97.25 121 THR A O 1
ATOM 922 N N . GLY A 1 122 ? 4.656 -17.781 -9.922 1 97.69 122 GLY A N 1
ATOM 923 C CA . GLY A 1 122 ? 3.967 -18.688 -9.023 1 97.69 122 GLY A CA 1
ATOM 924 C C . GLY A 1 122 ? 2.855 -19.469 -9.703 1 97.69 122 GLY A C 1
ATOM 925 O O . GLY A 1 122 ? 2.059 -18.891 -10.453 1 97.69 122 GLY A O 1
ATOM 926 N N . LEU A 1 123 ? 2.881 -20.703 -9.453 1 97.25 123 LEU A N 1
ATOM 927 C CA . LEU A 1 123 ? 1.796 -21.578 -9.891 1 97.25 123 LEU A CA 1
ATOM 928 C C . LEU A 1 123 ? 0.916 -21.984 -8.711 1 97.25 123 LEU A C 1
ATOM 930 O O . LEU A 1 123 ? 1.409 -22.516 -7.719 1 97.25 123 LEU A O 1
ATOM 934 N N . TYR A 1 124 ? -0.338 -21.719 -8.859 1 98.25 124 TYR A N 1
ATOM 935 C CA . TYR A 1 124 ? -1.312 -22.062 -7.824 1 98.25 124 TYR A CA 1
ATOM 936 C C . TYR A 1 124 ? -2.037 -23.359 -8.156 1 98.25 124 TYR A C 1
ATOM 938 O O . TYR A 1 124 ? -2.539 -23.531 -9.266 1 98.25 124 TYR A O 1
ATOM 946 N N . GLN A 1 125 ? -2.076 -24.234 -7.223 1 96.44 125 GLN A N 1
ATOM 947 C CA . GLN A 1 125 ? -2.812 -25.484 -7.336 1 96.44 125 GLN A CA 1
ATOM 948 C C . GLN A 1 125 ? -3.869 -25.594 -6.238 1 96.44 125 GLN A C 1
ATOM 950 O O . GLN A 1 125 ? -3.545 -25.891 -5.086 1 96.44 125 GLN A O 1
ATOM 955 N N . PRO A 1 126 ? -5.148 -25.484 -6.648 1 97.31 126 PRO A N 1
ATOM 956 C CA . PRO A 1 126 ? -6.227 -25.484 -5.656 1 97.31 126 PRO A CA 1
ATOM 957 C C . PRO A 1 126 ? -6.152 -26.656 -4.695 1 97.31 126 PRO A C 1
ATOM 959 O O . PRO A 1 126 ? -5.996 -27.812 -5.129 1 97.31 126 PRO A O 1
ATOM 962 N N . GLY A 1 127 ? -6.234 -26.297 -3.432 1 97.19 127 GLY A N 1
ATOM 963 C CA . GLY A 1 127 ? -6.297 -27.328 -2.398 1 97.19 127 GLY A CA 1
ATOM 964 C C . GLY A 1 127 ? -4.949 -27.953 -2.1 1 97.19 127 GLY A C 1
ATOM 965 O O . GLY A 1 127 ? -4.832 -28.781 -1.189 1 97.19 127 GLY A O 1
ATOM 966 N N . GLN A 1 128 ? -3.908 -27.641 -2.734 1 97.31 128 GLN A N 1
ATOM 967 C CA . GLN A 1 128 ? -2.596 -28.25 -2.564 1 97.31 128 GLN A CA 1
ATOM 968 C C . GLN A 1 128 ? -1.564 -27.219 -2.102 1 97.31 128 GLN A C 1
ATOM 970 O O . GLN A 1 128 ? -0.885 -27.438 -1.094 1 97.31 128 GLN A O 1
ATOM 975 N N . GLY A 1 129 ? -1.415 -26.172 -2.793 1 98.38 129 GLY A N 1
ATOM 976 C CA . GLY A 1 129 ? -0.406 -25.172 -2.477 1 98.38 129 GLY A CA 1
ATOM 977 C C . GLY A 1 129 ? 0.072 -24.391 -3.691 1 98.38 129 GLY A C 1
ATOM 978 O O . GLY A 1 129 ? -0.737 -23.953 -4.512 1 98.38 129 GLY A O 1
ATOM 979 N N . MET A 1 130 ? 1.416 -24.25 -3.764 1 98.12 130 MET A N 1
ATOM 980 C CA . MET A 1 130 ? 1.976 -23.453 -4.859 1 98.12 130 MET A CA 1
ATOM 981 C C . MET A 1 130 ? 3.42 -23.859 -5.137 1 98.12 130 MET A C 1
ATOM 983 O O . MET A 1 130 ? 4.062 -24.5 -4.297 1 98.12 130 MET A O 1
ATOM 987 N N . ARG A 1 131 ? 3.863 -23.5 -6.34 1 96.62 131 ARG A N 1
ATOM 988 C CA . ARG A 1 131 ? 5.254 -23.641 -6.754 1 96.62 131 ARG A CA 1
ATOM 989 C C . ARG A 1 131 ? 5.805 -22.312 -7.285 1 96.62 131 ARG A C 1
ATOM 991 O O . ARG A 1 131 ? 5.062 -21.516 -7.859 1 96.62 131 ARG A O 1
ATOM 998 N N . LEU A 1 132 ? 7.094 -22.203 -7.078 1 97.19 132 LEU A N 1
ATOM 999 C CA . LEU A 1 132 ? 7.723 -20.938 -7.449 1 97.19 132 LEU A CA 1
ATOM 1000 C C . LEU A 1 132 ? 8.898 -21.172 -8.391 1 97.19 132 LEU A C 1
ATOM 1002 O O . LEU A 1 132 ? 9.688 -22.094 -8.188 1 97.19 132 LEU A O 1
ATOM 1006 N N . TRP A 1 133 ? 9 -20.281 -9.383 1 95.44 133 TRP A N 1
ATOM 1007 C CA . TRP A 1 133 ? 10.117 -20.297 -10.32 1 95.44 133 TRP A CA 1
ATOM 1008 C C . TRP A 1 133 ? 10.781 -18.922 -10.398 1 95.44 133 TRP A C 1
ATOM 1010 O O . TRP A 1 133 ? 10.109 -17.906 -10.344 1 95.44 133 TRP A O 1
ATOM 1020 N N . ARG A 1 134 ? 12.039 -18.953 -10.531 1 96.62 134 ARG A N 1
ATOM 1021 C CA . ARG A 1 134 ? 12.812 -17.828 -11.031 1 96.62 134 ARG A CA 1
ATOM 1022 C C . ARG A 1 134 ? 13.234 -18.047 -12.477 1 96.62 134 ARG A C 1
ATOM 1024 O O . ARG A 1 134 ? 14.078 -18.891 -12.766 1 96.62 134 ARG A O 1
ATOM 1031 N N . GLY A 1 135 ? 12.695 -17.203 -13.32 1 92.25 135 GLY A N 1
ATOM 1032 C CA . GLY A 1 135 ? 12.852 -17.594 -14.711 1 92.25 135 GLY A CA 1
ATOM 1033 C C . GLY A 1 135 ? 12.367 -19.016 -14.992 1 92.25 135 GLY A C 1
ATOM 1034 O O . GLY A 1 135 ? 11.219 -19.344 -14.688 1 92.25 135 GLY A O 1
ATOM 1035 N N . SER A 1 136 ? 13.203 -19.812 -15.492 1 89.06 136 SER A N 1
ATOM 1036 C CA . SER A 1 136 ? 12.844 -21.188 -15.812 1 89.06 136 SER A CA 1
ATOM 1037 C C . SER A 1 136 ? 13.266 -22.141 -14.703 1 89.06 136 SER A C 1
ATOM 1039 O O . SER A 1 136 ? 12.992 -23.344 -14.773 1 89.06 136 SER A O 1
ATOM 1041 N N . GLN A 1 137 ? 13.906 -21.594 -13.703 1 93.12 137 GLN A N 1
ATOM 1042 C CA . GLN A 1 137 ? 14.398 -22.438 -12.617 1 93.12 137 GLN A CA 1
ATOM 1043 C C . GLN A 1 137 ? 13.359 -22.562 -11.508 1 93.12 137 GLN A C 1
ATOM 1045 O O . GLN A 1 137 ? 12.922 -21.578 -10.938 1 93.12 137 GLN A O 1
ATOM 1050 N N . GLU A 1 138 ? 13.047 -23.781 -11.211 1 93.31 138 GLU A N 1
ATOM 1051 C CA . GLU A 1 138 ? 12.164 -24 -10.07 1 93.31 138 GLU A CA 1
ATOM 1052 C C . GLU A 1 138 ? 12.883 -23.719 -8.75 1 93.31 138 GLU A C 1
ATOM 1054 O O . GLU A 1 138 ? 14.008 -24.172 -8.547 1 93.31 138 GLU A O 1
ATOM 1059 N N . LEU A 1 139 ? 12.25 -22.984 -7.934 1 95.81 139 LEU A N 1
ATOM 1060 C CA . LEU A 1 139 ? 12.852 -22.625 -6.652 1 95.81 139 LEU A CA 1
ATOM 1061 C C . LEU A 1 139 ? 12.328 -23.516 -5.535 1 95.81 139 LEU A C 1
ATOM 1063 O O . LEU A 1 139 ? 13.117 -24.094 -4.781 1 95.81 139 LEU A O 1
ATOM 1067 N N . ALA A 1 140 ? 11.039 -23.562 -5.414 1 96.69 140 ALA A N 1
ATOM 1068 C CA . ALA A 1 140 ? 10.477 -24.25 -4.262 1 96.69 140 ALA A CA 1
ATOM 1069 C C . ALA A 1 140 ? 8.984 -24.516 -4.457 1 96.69 140 ALA A C 1
ATOM 1071 O O . ALA A 1 140 ? 8.359 -23.969 -5.367 1 96.69 140 ALA A O 1
ATOM 1072 N N . ALA A 1 141 ? 8.508 -25.406 -3.584 1 96.69 141 ALA A N 1
ATOM 1073 C CA . ALA A 1 141 ? 7.078 -25.641 -3.426 1 96.69 141 ALA A CA 1
ATOM 1074 C C . ALA A 1 141 ? 6.629 -25.359 -1.994 1 96.69 141 ALA A C 1
ATOM 1076 O O . ALA A 1 141 ? 7.406 -25.531 -1.05 1 96.69 141 ALA A O 1
ATOM 1077 N N . ILE A 1 142 ? 5.449 -24.859 -1.887 1 98.31 142 ILE A N 1
ATOM 1078 C CA . ILE A 1 142 ? 4.793 -24.719 -0.593 1 98.31 142 ILE A CA 1
ATOM 1079 C C . ILE A 1 142 ? 3.506 -25.531 -0.57 1 98.31 142 ILE A C 1
ATOM 1081 O O . ILE A 1 142 ? 2.564 -25.25 -1.314 1 98.31 142 ILE A O 1
ATOM 1085 N N . ASP A 1 143 ? 3.502 -26.516 0.315 1 98.19 143 ASP A N 1
ATOM 1086 C CA . ASP A 1 143 ? 2.334 -27.391 0.454 1 98.19 143 ASP A CA 1
ATOM 1087 C C . ASP A 1 143 ? 1.424 -26.906 1.582 1 98.19 143 ASP A C 1
ATOM 1089 O O . ASP A 1 143 ? 1.247 -27.594 2.584 1 98.19 143 ASP A O 1
ATOM 1093 N N . ASP A 1 144 ? 0.872 -25.844 1.453 1 98.62 144 ASP A N 1
ATOM 1094 C CA . ASP A 1 144 ? -0.08 -25.188 2.342 1 98.62 144 ASP A CA 1
ATOM 1095 C C . ASP A 1 144 ? -1.176 -24.484 1.546 1 98.62 144 ASP A C 1
ATOM 1097 O O . ASP A 1 144 ? -0.972 -23.375 1.046 1 98.62 144 ASP A O 1
ATOM 1101 N N . ALA A 1 145 ? -2.279 -25.156 1.511 1 98.56 145 ALA A N 1
ATOM 1102 C CA . ALA A 1 145 ? -3.363 -24.719 0.632 1 98.56 145 ALA A CA 1
ATOM 1103 C C . ALA A 1 145 ? -3.879 -23.344 1.036 1 98.56 145 ALA A C 1
ATOM 1105 O O . ALA A 1 145 ? -4.156 -22.5 0.179 1 98.56 145 ALA A O 1
ATOM 1106 N N . GLU A 1 146 ? -3.992 -23.125 2.299 1 98.44 146 GLU A N 1
ATOM 1107 C CA . GLU A 1 146 ? -4.539 -21.859 2.771 1 98.44 146 GLU A CA 1
ATOM 1108 C C . GLU A 1 146 ? -3.564 -20.719 2.52 1 98.44 146 GLU A C 1
ATOM 1110 O O . GLU A 1 146 ? -3.967 -19.641 2.072 1 98.44 146 GLU A O 1
ATOM 1115 N N . LEU A 1 147 ? -2.305 -20.938 2.801 1 98.81 147 LEU A N 1
ATOM 1116 C CA . LEU A 1 147 ? -1.282 -19.938 2.512 1 98.81 147 LEU A CA 1
ATOM 1117 C C . LEU A 1 147 ? -1.291 -19.562 1.034 1 98.81 147 LEU A C 1
ATOM 1119 O O . LEU A 1 147 ? -1.296 -18.375 0.691 1 98.81 147 LEU A O 1
ATOM 1123 N N . ALA A 1 148 ? -1.347 -20.562 0.189 1 98.81 148 ALA A N 1
ATOM 1124 C CA . ALA A 1 148 ? -1.321 -20.312 -1.251 1 98.81 148 ALA A CA 1
ATOM 1125 C C . ALA A 1 148 ? -2.543 -19.516 -1.693 1 98.81 148 ALA A C 1
ATOM 1127 O O . ALA A 1 148 ? -2.426 -18.578 -2.49 1 98.81 148 ALA A O 1
ATOM 1128 N N . ARG A 1 149 ? -3.656 -19.875 -1.169 1 98.69 149 ARG A N 1
ATOM 1129 C CA . ARG A 1 149 ? -4.887 -19.188 -1.549 1 98.69 149 ARG A CA 1
ATOM 1130 C C . ARG A 1 149 ? -4.828 -17.719 -1.182 1 98.69 149 ARG A C 1
ATOM 1132 O O . ARG A 1 149 ? -5.148 -16.844 -2.002 1 98.69 149 ARG A O 1
ATOM 1139 N N . LEU A 1 150 ? -4.426 -17.422 0.058 1 98.75 150 LEU A N 1
ATOM 1140 C CA . LEU A 1 150 ? -4.359 -16.047 0.51 1 98.75 150 LEU A CA 1
ATOM 1141 C C . LEU A 1 150 ? -3.254 -15.281 -0.219 1 98.75 150 LEU A C 1
ATOM 1143 O O . LEU A 1 150 ? -3.398 -14.094 -0.504 1 98.75 150 LEU A O 1
ATOM 1147 N N . PHE A 1 151 ? -2.166 -15.992 -0.543 1 98.88 151 PHE A N 1
ATOM 1148 C CA . PHE A 1 151 ? -1.062 -15.359 -1.257 1 98.88 151 PHE A CA 1
ATOM 1149 C C . PHE A 1 151 ? -1.503 -14.906 -2.643 1 98.88 151 PHE A C 1
ATOM 1151 O O . PHE A 1 151 ? -1.356 -13.734 -2.99 1 98.88 151 PHE A O 1
ATOM 1158 N N . PHE A 1 152 ? -2.072 -15.727 -3.408 1 98.94 152 PHE A N 1
ATOM 1159 C CA . PHE A 1 152 ? -2.529 -15.336 -4.738 1 98.94 152 PHE A CA 1
ATOM 1160 C C . PHE A 1 152 ? -3.707 -14.375 -4.645 1 98.94 152 PHE A C 1
ATOM 1162 O O . PHE A 1 152 ? -3.93 -13.57 -5.551 1 98.94 152 PHE A O 1
ATOM 1169 N N . GLY A 1 153 ? -4.391 -14.43 -3.551 1 98.75 153 GLY A N 1
ATOM 1170 C CA . GLY A 1 153 ? -5.457 -13.477 -3.287 1 98.75 153 GLY A CA 1
ATOM 1171 C C . GLY A 1 153 ? -4.973 -12.047 -3.195 1 98.75 153 GLY A C 1
ATOM 1172 O O . GLY A 1 153 ? -5.762 -11.109 -3.322 1 98.75 153 GLY A O 1
ATOM 1173 N N . ILE A 1 154 ? -3.705 -11.867 -2.982 1 98.44 154 ILE A N 1
ATOM 1174 C CA . ILE A 1 154 ? -3.131 -10.523 -2.943 1 98.44 154 ILE A CA 1
ATOM 1175 C C . ILE A 1 154 ? -3.473 -9.781 -4.23 1 98.44 154 ILE A C 1
ATOM 1177 O O . ILE A 1 154 ? -3.701 -8.57 -4.211 1 98.44 154 ILE A O 1
ATOM 1181 N N . TRP A 1 155 ? -3.613 -10.477 -5.348 1 98.56 155 TRP A N 1
ATOM 1182 C CA . TRP A 1 155 ? -3.883 -9.883 -6.652 1 98.56 155 TRP A CA 1
ATOM 1183 C C . TRP A 1 155 ? -5.312 -10.164 -7.094 1 98.56 155 TRP A C 1
ATOM 1185 O O . TRP A 1 155 ? -5.879 -9.414 -7.898 1 98.56 155 TRP A O 1
ATOM 1195 N N . LEU A 1 156 ? -5.91 -11.188 -6.512 1 98.56 156 LEU A N 1
ATOM 1196 C CA . LEU A 1 156 ? -7.102 -11.672 -7.203 1 98.56 156 LEU A CA 1
ATOM 1197 C C . LEU A 1 156 ? -8.336 -11.531 -6.316 1 98.56 156 LEU A C 1
ATOM 1199 O O . LEU A 1 156 ? -9.469 -11.578 -6.809 1 98.56 156 LEU A O 1
ATOM 1203 N N . SER A 1 157 ? -8.086 -11.445 -5.008 1 97.75 157 SER A N 1
ATOM 1204 C CA . SER A 1 157 ? -9.211 -11.25 -4.102 1 97.75 157 SER A CA 1
ATOM 1205 C C . SER A 1 157 ? -9.828 -9.859 -4.277 1 97.75 157 SER A C 1
ATOM 1207 O O . SER A 1 157 ? -9.109 -8.883 -4.477 1 97.75 157 SER A O 1
ATOM 1209 N N . PRO A 1 158 ? -11.141 -9.703 -4.066 1 94.56 158 PRO A N 1
ATOM 1210 C CA . PRO A 1 158 ? -11.742 -8.367 -4.09 1 94.56 158 PRO A CA 1
ATOM 1211 C C . PRO A 1 158 ? -11.281 -7.492 -2.926 1 94.56 158 PRO A C 1
ATOM 1213 O O . PRO A 1 158 ? -11.508 -6.277 -2.936 1 94.56 158 PRO A O 1
ATOM 1216 N N . GLN A 1 159 ? -10.656 -8.055 -1.942 1 92.12 159 GLN A N 1
ATOM 1217 C CA . GLN A 1 159 ? -10.156 -7.312 -0.787 1 92.12 159 GLN A CA 1
ATOM 1218 C C . GLN A 1 159 ? -8.734 -6.812 -1.023 1 92.12 159 GLN A C 1
ATOM 1220 O O . GLN A 1 159 ? -8.078 -6.332 -0.098 1 92.12 159 GLN A O 1
ATOM 1225 N N . THR A 1 160 ? -8.312 -6.969 -2.254 1 95.31 160 THR A N 1
ATOM 1226 C CA . THR A 1 160 ? -6.957 -6.551 -2.596 1 95.31 160 THR A CA 1
ATOM 1227 C C . THR A 1 160 ? -6.766 -5.062 -2.316 1 95.31 160 THR A C 1
ATOM 1229 O O . THR A 1 160 ? -7.707 -4.277 -2.447 1 95.31 160 THR A O 1
ATOM 1232 N N . SER A 1 161 ? -5.523 -4.734 -1.999 1 91 161 SER A N 1
ATOM 1233 C CA . SER A 1 161 ? -5.156 -3.332 -1.839 1 91 161 SER A CA 1
ATOM 1234 C C . SER A 1 161 ? -4.918 -2.666 -3.189 1 91 161 SER A C 1
ATOM 1236 O O . SER A 1 161 ? -4.695 -1.455 -3.26 1 91 161 SER A O 1
ATOM 1238 N N . GLU A 1 162 ? -5.004 -3.461 -4.309 1 93.69 162 GLU A N 1
ATOM 1239 C CA . GLU A 1 162 ? -4.715 -2.959 -5.648 1 93.69 162 GLU A CA 1
ATOM 1240 C C . GLU A 1 162 ? -5.832 -3.311 -6.625 1 93.69 162 GLU A C 1
ATOM 1242 O O . GLU A 1 162 ? -5.625 -4.078 -7.566 1 93.69 162 GLU A O 1
ATOM 1247 N N . PRO A 1 163 ? -6.969 -2.604 -6.461 1 92.19 163 PRO A N 1
ATOM 1248 C CA . PRO A 1 163 ? -8.117 -2.984 -7.285 1 92.19 163 PRO A CA 1
ATOM 1249 C C . PRO A 1 163 ? -7.891 -2.717 -8.773 1 92.19 163 PRO A C 1
ATOM 1251 O O . PRO A 1 163 ? -8.406 -3.449 -9.625 1 92.19 163 PRO A O 1
ATOM 1254 N N . GLY A 1 164 ? -7.137 -1.657 -9.078 1 93.25 164 GLY A N 1
ATOM 1255 C CA . GLY A 1 164 ? -6.828 -1.404 -10.477 1 93.25 164 GLY A CA 1
ATOM 1256 C C . GLY A 1 164 ? -5.996 -2.502 -11.117 1 93.25 164 GLY A C 1
ATOM 1257 O O . GLY A 1 164 ? -6.27 -2.924 -12.242 1 93.25 164 GLY A O 1
ATOM 1258 N N . LEU A 1 165 ? -5.043 -2.959 -10.445 1 97.19 165 LEU A N 1
ATOM 1259 C CA . LEU A 1 165 ? -4.211 -4.043 -10.945 1 97.19 165 LEU A CA 1
ATOM 1260 C C . LEU A 1 165 ? -5.012 -5.336 -11.07 1 97.19 165 LEU A C 1
ATOM 1262 O O . LEU A 1 165 ? -4.871 -6.066 -12.055 1 97.19 165 LEU A O 1
ATOM 1266 N N . ARG A 1 166 ? -5.848 -5.621 -10.086 1 97.81 166 ARG A N 1
ATOM 1267 C CA . ARG A 1 166 ? -6.719 -6.789 -10.172 1 97.81 166 ARG A CA 1
ATOM 1268 C C . ARG A 1 166 ? -7.566 -6.75 -11.438 1 97.81 166 ARG A C 1
ATOM 1270 O O . ARG A 1 166 ? -7.641 -7.734 -12.172 1 97.81 166 ARG A O 1
ATOM 1277 N N . SER A 1 167 ? -8.156 -5.613 -11.672 1 96.81 167 SER A N 1
ATOM 1278 C CA . SER A 1 167 ? -8.992 -5.461 -12.859 1 96.81 167 SER A CA 1
ATOM 1279 C C . SER A 1 167 ? -8.195 -5.699 -14.133 1 96.81 167 SER A C 1
ATOM 1281 O O . SER A 1 167 ? -8.656 -6.379 -15.047 1 96.81 167 SER A O 1
ATOM 1283 N N . ALA A 1 168 ? -7.039 -5.172 -14.172 1 98 168 ALA A N 1
ATOM 1284 C CA . ALA A 1 168 ? -6.184 -5.324 -15.352 1 98 168 ALA A CA 1
ATOM 1285 C C . ALA A 1 168 ? -5.805 -6.789 -15.562 1 98 168 ALA A C 1
ATOM 1287 O O . ALA A 1 168 ? -5.777 -7.27 -16.703 1 98 168 ALA A O 1
ATOM 1288 N N . LEU A 1 169 ? -5.555 -7.504 -14.523 1 98.44 169 LEU A N 1
ATOM 1289 C CA . LEU A 1 169 ? -5.137 -8.898 -14.578 1 98.44 169 LEU A CA 1
ATOM 1290 C C . LEU A 1 169 ? -6.281 -9.789 -15.047 1 98.44 169 LEU A C 1
ATOM 1292 O O . LEU A 1 169 ? -6.047 -10.867 -15.609 1 98.44 169 LEU A O 1
ATOM 1296 N N . LEU A 1 170 ? -7.477 -9.336 -14.836 1 98.19 170 LEU A N 1
ATOM 1297 C CA . LEU A 1 170 ? -8.641 -10.156 -15.133 1 98.19 170 LEU A CA 1
ATOM 1298 C C . LEU A 1 170 ? -9.375 -9.633 -16.359 1 98.19 170 LEU A C 1
ATOM 1300 O O . LEU A 1 170 ? -10.5 -10.055 -16.641 1 98.19 170 LEU A O 1
ATOM 1304 N N . ALA A 1 171 ? -8.82 -8.734 -17.109 1 96 171 ALA A N 1
ATOM 1305 C CA . ALA A 1 171 ? -9.484 -7.949 -18.156 1 96 171 ALA A CA 1
ATOM 1306 C C . ALA A 1 171 ? -10.008 -8.852 -19.266 1 96 171 ALA A C 1
ATOM 1308 O O . ALA A 1 171 ? -10.992 -8.516 -19.938 1 96 171 ALA A O 1
ATOM 1309 N N . ARG A 1 172 ? -9.438 -9.992 -19.453 1 93.88 172 ARG A N 1
ATOM 1310 C CA . ARG A 1 172 ? -9.828 -10.836 -20.578 1 93.88 172 ARG A CA 1
ATOM 1311 C C . ARG A 1 172 ? -10.695 -12 -20.109 1 93.88 172 ARG A C 1
ATOM 1313 O O . ARG A 1 172 ? -10.969 -12.93 -20.891 1 93.88 172 ARG A O 1
ATOM 1320 N N . THR A 1 173 ? -10.984 -12.008 -18.859 1 90.56 173 THR A N 1
ATOM 1321 C CA . THR A 1 173 ? -11.836 -13.07 -18.328 1 90.56 173 THR A CA 1
ATOM 1322 C C . THR A 1 173 ? -13.305 -12.656 -18.375 1 90.56 173 THR A C 1
ATOM 1324 O O . THR A 1 173 ? -13.625 -11.469 -18.312 1 90.56 173 THR A O 1
ATOM 1327 N N . PRO A 1 174 ? -14.188 -13.672 -18.734 1 73.94 174 PRO A N 1
ATOM 1328 C CA . PRO A 1 174 ? -15.602 -13.305 -18.656 1 73.94 174 PRO A CA 1
ATOM 1329 C C . PRO A 1 174 ? -15.992 -12.695 -17.312 1 73.94 174 PRO A C 1
ATOM 1331 O O . PRO A 1 174 ? -15.555 -13.18 -16.266 1 73.94 174 PRO A O 1
ATOM 1334 N N . GLY A 1 175 ? -16.719 -11.57 -17.188 1 59.06 175 GLY A N 1
ATOM 1335 C CA . GLY A 1 175 ? -17.125 -10.891 -15.961 1 59.06 175 GLY A CA 1
ATOM 1336 C C . GLY A 1 175 ? -16.031 -10 -15.398 1 59.06 175 GLY A C 1
ATOM 1337 O O . GLY A 1 175 ? -16.203 -9.383 -14.344 1 59.06 175 GLY A O 1
ATOM 1338 N N . GLY A 1 176 ? -14.844 -10.328 -15.891 1 53.41 176 GLY A N 1
ATOM 1339 C CA . GLY A 1 176 ? -13.664 -9.688 -15.328 1 53.41 176 GLY A CA 1
ATOM 1340 C C . GLY A 1 176 ? -13.719 -8.172 -15.398 1 53.41 176 GLY A C 1
ATOM 1341 O O . GLY A 1 176 ? -12.93 -7.484 -14.742 1 53.41 176 GLY A O 1
ATOM 1342 N N . GLY A 1 177 ? -14.273 -7.668 -16.469 1 43 177 GLY A N 1
ATOM 1343 C CA . GLY A 1 177 ? -14.203 -6.23 -16.672 1 43 177 GLY A CA 1
ATOM 1344 C C . GLY A 1 177 ? -14.984 -5.441 -15.633 1 43 177 GLY A C 1
ATOM 1345 O O . GLY A 1 177 ? -15.062 -4.215 -15.711 1 43 177 GLY A O 1
ATOM 1346 N N . ALA A 1 178 ? -15.883 -6.105 -14.969 1 39.59 178 ALA A N 1
ATOM 1347 C CA . ALA A 1 178 ? -16.688 -5.203 -14.141 1 39.59 178 ALA A CA 1
ATOM 1348 C C . ALA A 1 178 ? -15.867 -4.676 -12.969 1 39.59 178 ALA A C 1
ATOM 1350 O O . ALA A 1 178 ? -15.203 -5.445 -12.266 1 39.59 178 ALA A O 1
ATOM 1351 N N . PRO A 1 179 ? -15.758 -3.092 -12.789 1 36.94 179 PRO A N 1
ATOM 1352 C CA . PRO A 1 179 ? -15.094 -2.643 -11.57 1 36.94 179 PRO A CA 1
ATOM 1353 C C . PRO A 1 179 ? -15.633 -3.334 -10.312 1 36.94 179 PRO A C 1
ATOM 1355 O O . PRO A 1 179 ? -16.766 -3.82 -10.312 1 36.94 179 PRO A O 1
ATOM 1358 N N . MET B 1 1 ? 50.25 32.031 7.797 1 23.5 1 MET B N 1
ATOM 1359 C CA . MET B 1 1 ? 49.094 32.469 8.555 1 23.5 1 MET B CA 1
ATOM 1360 C C . MET B 1 1 ? 47.875 31.609 8.203 1 23.5 1 MET B C 1
ATOM 1362 O O . MET B 1 1 ? 47.312 31.75 7.121 1 23.5 1 MET B O 1
ATOM 1366 N N . ALA B 1 2 ? 47.812 30.422 8.695 1 28.8 2 ALA B N 1
ATOM 1367 C CA . ALA B 1 2 ? 46.938 29.266 8.406 1 28.8 2 ALA B CA 1
ATOM 1368 C C . ALA B 1 2 ? 45.5 29.516 8.852 1 28.8 2 ALA B C 1
ATOM 1370 O O . ALA B 1 2 ? 45.25 29.766 10.031 1 28.8 2 ALA B O 1
ATOM 1371 N N . LEU B 1 3 ? 44.625 30.062 7.953 1 23.8 3 LEU B N 1
ATOM 1372 C CA . LEU B 1 3 ? 43.219 30.375 8.172 1 23.8 3 LEU B CA 1
ATOM 1373 C C . LEU B 1 3 ? 42.438 29.125 8.586 1 23.8 3 LEU B C 1
ATOM 1375 O O . LEU B 1 3 ? 42.5 28.094 7.902 1 23.8 3 LEU B O 1
ATOM 1379 N N . ALA B 1 4 ? 42.188 28.938 9.883 1 33.56 4 ALA B N 1
ATOM 1380 C CA . ALA B 1 4 ? 41.344 27.922 10.492 1 33.56 4 ALA B CA 1
ATOM 1381 C C . ALA B 1 4 ? 39.906 28.016 9.992 1 33.56 4 ALA B C 1
ATOM 1383 O O . ALA B 1 4 ? 39.25 29.047 10.164 1 33.56 4 ALA B O 1
ATOM 1384 N N . VAL B 1 5 ? 39.5 27.391 8.922 1 33.94 5 VAL B N 1
ATOM 1385 C CA . VAL B 1 5 ? 38.156 27.312 8.43 1 33.94 5 VAL B CA 1
ATOM 1386 C C . VAL B 1 5 ? 37.25 26.688 9.492 1 33.94 5 VAL B C 1
ATOM 1388 O O . VAL B 1 5 ? 37.562 25.609 10.016 1 33.94 5 VAL B O 1
ATOM 1391 N N . ALA B 1 6 ? 36.531 27.516 10.297 1 38.22 6 ALA B N 1
ATOM 1392 C CA . ALA B 1 6 ? 35.5 27.078 11.227 1 38.22 6 ALA B CA 1
ATOM 1393 C C . ALA B 1 6 ? 34.406 26.297 10.5 1 38.22 6 ALA B C 1
ATOM 1395 O O . ALA B 1 6 ? 33.781 26.797 9.57 1 38.22 6 ALA B O 1
ATOM 1396 N N . SER B 1 7 ? 34.469 24.984 10.43 1 34.25 7 SER B N 1
ATOM 1397 C CA . SER B 1 7 ? 33.406 24.109 9.945 1 34.25 7 SER B CA 1
ATOM 1398 C C . SER B 1 7 ? 32.125 24.25 10.789 1 34.25 7 SER B C 1
ATOM 1400 O O . SER B 1 7 ? 32.156 23.969 11.984 1 34.25 7 SER B O 1
ATOM 1402 N N . ALA B 1 8 ? 31.328 25.266 10.586 1 34.59 8 ALA B N 1
ATOM 1403 C CA . ALA B 1 8 ? 30.016 25.438 11.203 1 34.59 8 ALA B CA 1
ATOM 1404 C C . ALA B 1 8 ? 29.203 24.156 11.125 1 34.59 8 ALA B C 1
ATOM 1406 O O . ALA B 1 8 ? 28.859 23.688 10.031 1 34.59 8 ALA B O 1
ATOM 1407 N N . ASN B 1 9 ? 29.359 23.188 12.016 1 35.44 9 ASN B N 1
ATOM 1408 C CA . ASN B 1 9 ? 28.438 22.062 12.172 1 35.44 9 ASN B CA 1
ATOM 1409 C C . ASN B 1 9 ? 27 22.531 12.398 1 35.44 9 ASN B C 1
ATOM 1411 O O . ASN B 1 9 ? 26.734 23.281 13.336 1 35.44 9 ASN B O 1
ATOM 1415 N N . PRO B 1 10 ? 26.094 22.812 11.422 1 37.75 10 PRO B N 1
ATOM 1416 C CA . PRO B 1 10 ? 24.719 23.188 11.75 1 37.75 10 PRO B CA 1
ATOM 1417 C C . PRO B 1 10 ? 24.078 22.25 12.773 1 37.75 10 PRO B C 1
ATOM 1419 O O . PRO B 1 10 ? 24.219 21.031 12.672 1 37.75 10 PRO B O 1
ATOM 1422 N N . THR B 1 11 ? 24.016 22.562 13.992 1 34.66 11 THR B N 1
ATOM 1423 C CA . THR B 1 11 ? 23.188 21.922 15 1 34.66 11 THR B CA 1
ATOM 1424 C C . THR B 1 11 ? 21.75 21.812 14.523 1 34.66 11 THR B C 1
ATOM 1426 O O . THR B 1 11 ? 21.062 22.828 14.352 1 34.66 11 THR B O 1
ATOM 1429 N N . THR B 1 12 ? 21.391 21.219 13.383 1 38.09 12 TH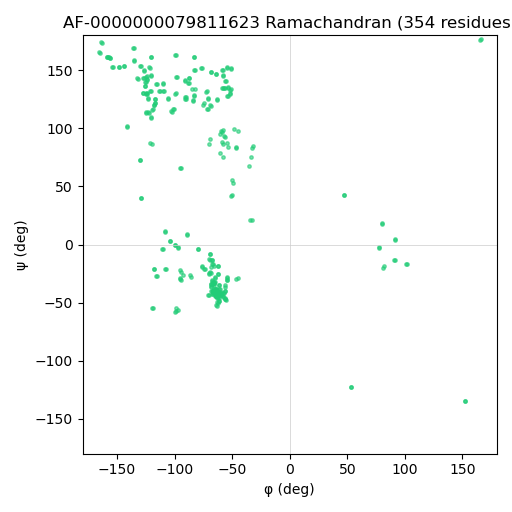R B N 1
ATOM 1430 C CA . THR B 1 12 ? 19.984 20.875 13.219 1 38.09 12 THR B CA 1
ATOM 1431 C C . THR B 1 12 ? 19.375 20.453 14.555 1 38.09 12 THR B C 1
ATOM 1433 O O . THR B 1 12 ? 19.797 19.453 15.141 1 38.09 12 THR B O 1
ATOM 1436 N N . GLY B 1 13 ? 19.234 21.328 15.477 1 36.97 13 GLY B N 1
ATOM 1437 C CA . GLY B 1 13 ? 18.531 21.109 16.734 1 36.97 13 GLY B CA 1
ATOM 1438 C C . GLY B 1 13 ? 17.359 20.156 16.609 1 36.97 13 GLY B C 1
ATOM 1439 O O . GLY B 1 13 ? 16.406 20.422 15.867 1 36.97 13 GLY B O 1
ATOM 1440 N N . GLN B 1 14 ? 17.406 18.844 16.625 1 40.72 14 GLN B N 1
ATOM 1441 C CA . GLN B 1 14 ? 16.531 17.734 16.953 1 40.72 14 GLN B CA 1
ATOM 1442 C C . GLN B 1 14 ? 15.602 18.078 18.109 1 40.72 14 GLN B C 1
ATOM 1444 O O . GLN B 1 14 ? 15.711 17.516 19.203 1 40.72 14 GLN B O 1
ATOM 1449 N N . ASP B 1 15 ? 15.312 19.25 18.453 1 44 15 ASP B N 1
ATOM 1450 C CA . ASP B 1 15 ? 14.328 19.406 19.531 1 44 15 ASP B CA 1
ATOM 1451 C C . ASP B 1 15 ? 13.078 18.578 19.234 1 44 15 ASP B C 1
ATOM 1453 O O . ASP B 1 15 ? 12.125 19.078 18.641 1 44 15 ASP B O 1
ATOM 1457 N N . GLY B 1 16 ? 13.023 17.312 18.734 1 49.22 16 GLY B N 1
ATOM 1458 C CA . GLY B 1 16 ? 12.219 16.312 18.047 1 49.22 16 GLY B CA 1
ATOM 1459 C C . GLY B 1 16 ? 10.82 16.172 18.609 1 49.22 16 GLY B C 1
ATOM 1460 O O . GLY B 1 16 ? 9.93 15.633 17.969 1 49.22 16 GLY B O 1
ATOM 1461 N N . GLY B 1 17 ? 10.578 16.422 19.922 1 60.94 17 GLY B N 1
ATOM 1462 C CA . GLY B 1 17 ? 9.289 16.109 20.531 1 60.94 17 GLY B CA 1
ATOM 1463 C C . GLY B 1 17 ? 8.328 17.297 20.5 1 60.94 17 GLY B C 1
ATOM 1464 O O . GLY B 1 17 ? 7.117 17.109 20.594 1 60.94 17 GLY B O 1
ATOM 1465 N N . ALA B 1 18 ? 8.844 18.422 20.469 1 72.56 18 ALA B N 1
ATOM 1466 C CA . ALA B 1 18 ? 7.891 19.516 20.594 1 72.56 18 ALA B CA 1
ATOM 1467 C C . ALA B 1 18 ? 7.281 19.875 19.234 1 72.56 18 ALA B C 1
ATOM 1469 O O . ALA B 1 18 ? 7.98 19.891 18.219 1 72.56 18 ALA B O 1
ATOM 1470 N N . ALA B 1 19 ? 6.039 20.016 19.219 1 80.06 19 ALA B N 1
ATOM 1471 C CA . ALA B 1 19 ? 5.355 20.469 18 1 80.06 19 ALA B CA 1
ATOM 1472 C C . ALA B 1 19 ? 5.938 21.797 17.516 1 80.06 19 ALA B C 1
ATOM 1474 O O . ALA B 1 19 ? 6.34 22.641 18.312 1 80.06 19 ALA B O 1
ATOM 1475 N N . PRO B 1 20 ? 6.086 21.969 16.25 1 81.75 20 PRO B N 1
ATOM 1476 C CA . PRO B 1 20 ? 6.473 23.281 15.719 1 81.75 20 PRO B CA 1
ATOM 1477 C C . PRO B 1 20 ? 5.586 24.406 16.25 1 81.75 20 PRO B C 1
ATOM 1479 O O . PRO B 1 20 ? 4.418 24.172 16.562 1 81.75 20 PRO B O 1
ATOM 1482 N N . ALA B 1 21 ? 6.109 25.562 16.328 1 80.81 21 ALA B N 1
ATOM 1483 C CA . ALA B 1 21 ? 5.441 26.703 16.953 1 80.81 21 ALA B CA 1
ATOM 1484 C C . ALA B 1 21 ? 4.102 26.984 16.281 1 80.81 21 ALA B C 1
ATOM 1486 O O . ALA B 1 21 ? 3.117 27.297 16.953 1 80.81 21 ALA B O 1
ATOM 1487 N N . TRP B 1 22 ? 4.129 26.891 15.016 1 80.19 22 TRP B N 1
ATOM 1488 C CA . TRP B 1 22 ? 2.898 27.203 14.297 1 80.19 22 TRP B CA 1
ATOM 1489 C C . TRP B 1 22 ? 1.806 26.188 14.617 1 80.19 22 TRP B C 1
ATOM 1491 O O . TRP B 1 22 ? 0.622 26.531 14.648 1 80.19 22 TRP B O 1
ATOM 1501 N N . VAL B 1 23 ? 2.123 25 14.852 1 82.19 23 VAL B N 1
ATOM 1502 C CA . VAL B 1 23 ? 1.177 23.969 15.258 1 82.19 23 VAL B CA 1
ATOM 1503 C C . VAL B 1 23 ? 0.638 24.281 16.656 1 82.19 23 VAL B C 1
ATOM 1505 O O . VAL B 1 23 ? -0.566 24.172 16.891 1 82.19 23 VAL B O 1
ATOM 1508 N N . ARG B 1 24 ? 1.484 24.672 17.469 1 84.44 24 ARG B N 1
ATOM 1509 C CA . ARG B 1 24 ? 1.093 24.938 18.844 1 84.44 24 ARG B CA 1
ATOM 1510 C C . ARG B 1 24 ? 0.108 26.094 18.922 1 84.44 24 ARG B C 1
ATOM 1512 O O . ARG B 1 24 ? -0.759 26.125 19.797 1 84.44 24 ARG B O 1
ATOM 1519 N N . GLN B 1 25 ? 0.29 26.953 18.047 1 82.94 25 GLN B N 1
ATOM 1520 C CA . GLN B 1 25 ? -0.618 28.109 18.031 1 82.94 25 GLN B CA 1
ATOM 1521 C C . GLN B 1 25 ? -2.029 27.672 17.641 1 82.94 25 GLN B C 1
ATOM 1523 O O . GLN B 1 25 ? -3.012 28.25 18.109 1 82.94 25 GLN B O 1
ATOM 1528 N N . SER B 1 26 ? -2.062 26.656 16.828 1 84.12 26 SER B N 1
ATOM 1529 C CA . SER B 1 26 ? -3.35 26.203 16.312 1 84.12 26 SER B CA 1
ATOM 1530 C C . SER B 1 26 ? -3.926 25.078 17.156 1 84.12 26 SER B C 1
ATOM 1532 O O . SER B 1 26 ? -5.133 24.828 17.141 1 84.12 26 SER B O 1
ATOM 1534 N N . LEU B 1 27 ? -3.117 24.406 17.812 1 91.44 27 LEU B N 1
ATOM 1535 C CA . LEU B 1 27 ? -3.49 23.297 18.688 1 91.44 27 LEU B CA 1
ATOM 1536 C C . LEU B 1 27 ? -3.076 23.562 20.125 1 91.44 27 LEU B C 1
ATOM 1538 O O . LEU B 1 27 ? -2.029 23.094 20.578 1 91.44 27 LEU B O 1
ATOM 1542 N N . MET B 1 28 ? -3.982 24.234 20.781 1 85.81 28 MET B N 1
ATOM 1543 C CA . MET B 1 28 ? -3.658 24.562 22.172 1 85.81 28 MET B CA 1
ATOM 1544 C C . MET B 1 28 ? -3.496 23.297 23 1 85.81 28 MET B C 1
ATOM 1546 O O . MET B 1 28 ? -4.375 22.438 23.016 1 85.81 28 MET B O 1
ATOM 1550 N N . GLY B 1 29 ? -2.316 23.188 23.656 1 88.31 29 GLY B N 1
ATOM 1551 C CA . GLY B 1 29 ? -2.053 22.031 24.5 1 88.31 29 GLY B CA 1
ATOM 1552 C C . GLY B 1 29 ? -1.629 20.812 23.703 1 88.31 29 GLY B C 1
ATOM 1553 O O . GLY B 1 29 ? -1.711 19.688 24.203 1 88.31 29 GLY B O 1
ATOM 1554 N N . ALA B 1 30 ? -1.234 21.031 22.578 1 92.25 30 ALA B N 1
ATOM 1555 C CA . ALA B 1 30 ? -0.855 19.922 21.719 1 92.25 30 ALA B CA 1
ATOM 1556 C C . ALA B 1 30 ? 0.26 19.094 22.344 1 92.25 30 ALA B C 1
ATOM 1558 O O . ALA B 1 30 ? 1.199 19.641 22.922 1 92.25 30 ALA B O 1
ATOM 1559 N N . THR B 1 31 ? 0.069 17.781 22.281 1 92.75 31 THR B N 1
ATOM 1560 C CA . THR B 1 31 ? 1.099 16.844 22.703 1 92.75 31 THR B CA 1
ATOM 1561 C C . THR B 1 31 ? 1.345 15.789 21.641 1 92.75 31 THR B C 1
ATOM 1563 O O . THR B 1 31 ? 0.46 15.5 20.828 1 92.75 31 THR B O 1
ATOM 1566 N N . LEU B 1 32 ? 2.521 15.297 21.672 1 95.25 32 LEU B N 1
ATOM 1567 C CA . LEU B 1 32 ? 2.855 14.211 20.766 1 95.25 32 LEU B CA 1
ATOM 1568 C C . LEU B 1 32 ? 2.104 12.93 21.141 1 95.25 32 LEU B C 1
ATOM 1570 O O . LEU B 1 32 ? 2.266 12.414 22.234 1 95.25 32 LEU B O 1
ATOM 1574 N N . ALA B 1 33 ? 1.3 12.5 20.172 1 97.31 33 ALA B N 1
ATOM 1575 C CA . ALA B 1 33 ? 0.55 11.266 20.391 1 97.31 33 ALA B CA 1
ATOM 1576 C C . ALA B 1 33 ? 1.382 10.047 20.016 1 97.31 33 ALA B C 1
ATOM 1578 O O . ALA B 1 33 ? 1.146 8.945 20.516 1 97.31 33 ALA B O 1
ATOM 1579 N N . GLY B 1 34 ? 2.305 10.203 19.094 1 97.88 34 GLY B N 1
ATOM 1580 C CA . GLY B 1 34 ? 3.199 9.133 18.672 1 97.88 34 GLY B CA 1
ATOM 1581 C C . GLY B 1 34 ? 3.938 9.438 17.391 1 97.88 34 GLY B C 1
ATOM 1582 O O . GLY B 1 34 ? 3.795 10.531 16.828 1 97.88 34 GLY B O 1
ATOM 1583 N N . GLU B 1 35 ? 4.793 8.523 17.031 1 98.31 35 GLU B N 1
ATOM 1584 C CA . GLU B 1 35 ? 5.598 8.609 15.82 1 98.31 35 GLU B CA 1
ATOM 1585 C C . GLU B 1 35 ? 5.879 7.223 15.25 1 98.31 35 GLU B C 1
ATOM 1587 O O . GLU B 1 35 ? 5.824 6.227 15.969 1 98.31 35 GLU B O 1
ATOM 1592 N N . GLY B 1 36 ? 6.082 7.234 13.914 1 98.19 36 GLY B N 1
ATOM 1593 C CA . GLY B 1 36 ? 6.371 5.977 13.25 1 98.19 36 GLY B CA 1
ATOM 1594 C C . GLY B 1 36 ? 6.949 6.156 11.859 1 98.19 36 GLY B C 1
ATOM 1595 O O . GLY B 1 36 ? 7.098 7.285 11.383 1 98.19 36 GLY B O 1
ATOM 1596 N N . GLN B 1 37 ? 7.32 5.039 11.305 1 98 37 GLN B N 1
ATOM 1597 C CA . GLN B 1 37 ? 7.984 5.031 10 1 98 37 GLN B CA 1
ATOM 1598 C C . GLN B 1 37 ? 7.199 4.199 8.992 1 98 37 GLN B C 1
ATOM 1600 O O . GLN B 1 37 ? 6.742 3.098 9.305 1 98 37 GLN B O 1
ATOM 1605 N N . MET B 1 38 ? 7.004 4.801 7.828 1 96.81 38 MET B N 1
ATOM 1606 C CA . MET B 1 38 ? 6.453 4.031 6.711 1 96.81 38 MET B CA 1
ATOM 1607 C C . MET B 1 38 ? 7.57 3.398 5.887 1 96.81 38 MET B C 1
ATOM 1609 O O . MET B 1 38 ? 8.484 4.09 5.438 1 96.81 38 MET B O 1
ATOM 1613 N N . ARG B 1 39 ? 7.473 2.123 5.688 1 93.69 39 ARG B N 1
ATOM 1614 C CA . ARG B 1 39 ? 8.359 1.395 4.785 1 93.69 39 ARG B CA 1
ATOM 1615 C C . ARG B 1 39 ? 7.562 0.634 3.73 1 93.69 39 ARG B C 1
ATOM 1617 O O . ARG B 1 39 ? 6.465 0.146 4.008 1 93.69 39 ARG B O 1
ATOM 1624 N N . PHE B 1 40 ? 8.062 0.604 2.566 1 91.56 40 PHE B N 1
ATOM 1625 C CA . PHE B 1 40 ? 7.484 -0.194 1.488 1 91.56 40 PHE B CA 1
ATOM 1626 C C . PHE B 1 40 ? 8.516 -1.172 0.934 1 91.56 40 PHE B C 1
ATOM 1628 O O . PHE B 1 40 ? 9.5 -0.762 0.312 1 91.56 40 PHE B O 1
ATOM 1635 N N . LEU B 1 41 ? 8.273 -2.424 1.124 1 93.12 41 LEU B N 1
ATOM 1636 C CA . LEU B 1 41 ? 9.211 -3.477 0.743 1 93.12 41 LEU B CA 1
ATOM 1637 C C . LEU B 1 41 ? 10.625 -3.139 1.201 1 93.12 41 LEU B C 1
ATOM 1639 O O . LEU B 1 41 ? 11.578 -3.227 0.418 1 93.12 41 LEU B O 1
ATOM 1643 N N . GLY B 1 42 ? 10.766 -2.643 2.4 1 90.19 42 GLY B N 1
ATOM 1644 C CA . GLY B 1 42 ? 12.055 -2.371 3.016 1 90.19 42 GLY B CA 1
ATOM 1645 C C . GLY B 1 42 ? 12.555 -0.964 2.756 1 90.19 42 GLY B C 1
ATOM 1646 O O . GLY B 1 42 ? 13.5 -0.505 3.402 1 90.19 42 GLY B O 1
ATOM 1647 N N . LEU B 1 43 ? 11.914 -0.304 1.825 1 90.19 43 LEU B N 1
ATOM 1648 C CA . LEU B 1 43 ? 12.336 1.056 1.502 1 90.19 43 LEU B CA 1
ATOM 1649 C C . LEU B 1 43 ? 11.711 2.059 2.471 1 90.19 43 LEU B C 1
ATOM 1651 O O . LEU B 1 43 ? 10.492 2.076 2.658 1 90.19 43 LEU B O 1
ATOM 1655 N N . ARG B 1 44 ? 12.555 2.857 3.021 1 94.38 44 ARG B N 1
ATOM 1656 C CA . ARG B 1 44 ? 12.055 3.895 3.918 1 94.38 44 ARG B CA 1
ATOM 1657 C C . ARG B 1 44 ? 11.406 5.031 3.135 1 94.38 44 ARG B C 1
ATOM 1659 O O . ARG B 1 44 ? 12.07 5.715 2.355 1 94.38 44 ARG B O 1
ATOM 1666 N N . ILE B 1 45 ? 10.172 5.32 3.342 1 96.62 45 ILE B N 1
ATOM 1667 C CA . ILE B 1 45 ? 9.438 6.316 2.576 1 96.62 45 ILE B CA 1
ATOM 1668 C C . ILE B 1 45 ? 9.391 7.633 3.354 1 96.62 45 ILE B C 1
ATOM 1670 O O . ILE B 1 45 ? 9.844 8.672 2.857 1 96.62 45 ILE B O 1
ATOM 1674 N N . TYR B 1 46 ? 8.852 7.602 4.594 1 98.06 46 TYR B N 1
ATOM 1675 C CA . TYR B 1 46 ? 8.82 8.789 5.438 1 98.06 46 TYR B CA 1
ATOM 1676 C C . TYR B 1 46 ? 8.695 8.414 6.91 1 98.06 46 TYR B C 1
ATOM 1678 O O . TYR B 1 46 ? 8.32 7.285 7.238 1 98.06 46 TYR B O 1
ATOM 1686 N N . ASP B 1 47 ? 9.039 9.352 7.766 1 98.44 47 ASP B N 1
ATOM 1687 C CA . ASP B 1 47 ? 8.672 9.336 9.18 1 98.44 47 ASP B CA 1
ATOM 1688 C C . ASP B 1 47 ? 7.441 10.203 9.43 1 98.44 47 ASP B C 1
ATOM 1690 O O . ASP B 1 47 ? 7.289 11.266 8.828 1 98.44 47 ASP B O 1
ATOM 1694 N N . ALA B 1 48 ? 6.629 9.711 10.375 1 98.62 48 ALA B N 1
ATOM 1695 C CA . ALA B 1 48 ? 5.406 10.445 10.695 1 98.62 48 ALA B CA 1
ATOM 1696 C C . ALA B 1 48 ? 5.344 10.773 12.188 1 98.62 48 ALA B C 1
ATOM 1698 O O . ALA B 1 48 ? 5.777 9.977 13.023 1 98.62 48 ALA B O 1
ATOM 1699 N N . ARG B 1 49 ? 4.797 11.93 12.461 1 97.94 49 ARG B N 1
ATOM 1700 C CA . ARG B 1 49 ? 4.473 12.344 13.828 1 97.94 49 ARG B CA 1
ATOM 1701 C C . ARG B 1 49 ? 3.055 12.898 13.906 1 97.94 49 ARG B C 1
ATOM 1703 O O . ARG B 1 49 ? 2.607 13.609 13 1 97.94 49 ARG B O 1
ATOM 1710 N N . LEU B 1 50 ? 2.428 12.578 15.016 1 98 50 LEU B N 1
ATOM 1711 C CA . LEU B 1 50 ? 1.061 13.031 15.242 1 98 50 LEU B CA 1
ATOM 1712 C C . LEU B 1 50 ? 0.961 13.828 16.547 1 98 50 LEU B C 1
ATOM 1714 O O . LEU B 1 50 ? 1.412 13.367 17.594 1 98 50 LEU B O 1
ATOM 1718 N N . TRP B 1 51 ? 0.447 15.023 16.484 1 97.06 51 TRP B N 1
ATOM 1719 C CA . TRP B 1 51 ? 0.115 15.812 17.672 1 97.06 51 TRP B CA 1
ATOM 1720 C C . TRP B 1 51 ? -1.396 15.938 17.828 1 97.06 51 TRP B C 1
ATOM 1722 O O . TRP B 1 51 ? -2.121 16.125 16.859 1 97.06 51 TRP B O 1
ATOM 1732 N N . VAL B 1 52 ? -1.822 15.812 19.062 1 96.81 52 VAL B N 1
ATOM 1733 C CA . VAL B 1 52 ? -3.246 15.883 19.359 1 96.81 52 VAL B CA 1
ATOM 1734 C C . VAL B 1 52 ? -3.463 16.75 20.594 1 96.81 52 VAL B C 1
ATOM 1736 O O . VAL B 1 52 ? -2.5 17.172 21.25 1 96.81 52 VAL B O 1
ATOM 1739 N N . THR B 1 53 ? -4.727 17.078 20.844 1 94.19 53 THR B N 1
ATOM 1740 C CA . THR B 1 53 ? -5.09 17.906 21.984 1 94.19 53 THR B CA 1
ATOM 1741 C C . THR B 1 53 ? -5.602 17.047 23.141 1 94.19 53 THR B C 1
ATOM 1743 O O . THR B 1 53 ? -5.898 15.859 22.953 1 94.19 53 THR B O 1
ATOM 1746 N N . PRO B 1 54 ? -5.633 17.641 24.328 1 92.25 54 PRO B N 1
ATOM 1747 C CA . PRO B 1 54 ? -6.199 16.906 25.469 1 92.25 54 PRO B CA 1
ATOM 1748 C C . PRO B 1 54 ? -7.605 16.375 25.188 1 92.25 54 PRO B C 1
ATOM 1750 O O . PRO B 1 54 ? -8.422 17.078 24.578 1 92.25 54 PRO B O 1
ATOM 1753 N N . GLY B 1 55 ? -7.852 15.125 25.547 1 93.62 55 GLY B N 1
ATOM 1754 C CA . GLY B 1 55 ? -9.164 14.523 25.359 1 93.62 55 GLY B CA 1
ATOM 1755 C C . GLY B 1 55 ? -9.305 13.812 24.016 1 93.62 55 GLY B C 1
ATOM 1756 O O . GLY B 1 55 ? -10.375 13.289 23.703 1 93.62 55 GLY B O 1
ATOM 1757 N N . PHE B 1 56 ? -8.227 13.789 23.328 1 96.25 56 PHE B N 1
ATOM 1758 C CA . PHE B 1 56 ? -8.25 13.125 22.031 1 96.25 56 PHE B CA 1
ATOM 1759 C C . PHE B 1 56 ? -8.695 11.672 22.188 1 96.25 56 PHE B C 1
ATOM 1761 O O . PHE B 1 56 ? -8.227 10.961 23.078 1 96.25 56 PHE B O 1
ATOM 1768 N N . ASP B 1 57 ? -9.625 11.297 21.266 1 96.38 57 ASP B N 1
ATOM 1769 C CA . ASP B 1 57 ? -10.148 9.938 21.156 1 96.38 57 ASP B CA 1
ATOM 1770 C C . ASP B 1 57 ? -9.953 9.398 19.734 1 96.38 57 ASP B C 1
ATOM 1772 O O . ASP B 1 57 ? -10.633 9.828 18.797 1 96.38 57 ASP B O 1
ATOM 1776 N N . ALA B 1 58 ? -9.141 8.414 19.625 1 96.94 58 ALA B N 1
ATOM 1777 C CA . ALA B 1 58 ? -8.797 7.867 18.312 1 96.94 58 ALA B CA 1
ATOM 1778 C C . ALA B 1 58 ? -10.031 7.316 17.609 1 96.94 58 ALA B C 1
ATOM 1780 O O . ALA B 1 58 ? -10.125 7.359 16.391 1 96.94 58 ALA B O 1
ATOM 1781 N N . SER B 1 59 ? -10.953 6.75 18.344 1 96.12 59 SER B N 1
ATOM 1782 C CA . SER B 1 59 ? -12.156 6.18 17.75 1 96.12 59 SER B CA 1
ATOM 1783 C C . SER B 1 59 ? -13.047 7.262 17.141 1 96.12 59 SER B C 1
ATOM 1785 O 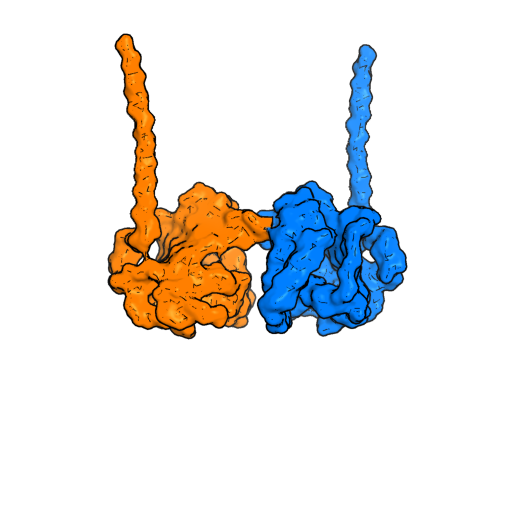O . SER B 1 59 ? -13.93 6.973 16.328 1 96.12 59 SER B O 1
ATOM 1787 N N . ARG B 1 60 ? -12.797 8.5 17.531 1 97.25 60 ARG B N 1
ATOM 1788 C CA . ARG B 1 60 ? -13.516 9.664 17.016 1 97.25 60 ARG B CA 1
ATOM 1789 C C . ARG B 1 60 ? -12.539 10.734 16.547 1 97.25 60 ARG B C 1
ATOM 1791 O O . ARG B 1 60 ? -12.727 11.922 16.828 1 97.25 60 ARG B O 1
ATOM 1798 N N . PHE B 1 61 ? -11.516 10.336 15.93 1 97.81 61 PHE B N 1
ATOM 1799 C CA . PHE B 1 61 ? -10.461 11.273 15.57 1 97.81 61 PHE B CA 1
ATOM 1800 C C . PHE B 1 61 ? -11.023 12.445 14.773 1 97.81 61 PHE B C 1
ATOM 1802 O O . PHE B 1 61 ? -10.5 13.555 14.836 1 97.81 61 PHE B O 1
ATOM 1809 N N . GLY B 1 62 ? -12.117 12.266 14.023 1 97.75 62 GLY B N 1
ATOM 1810 C CA . GLY B 1 62 ? -12.695 13.289 13.172 1 97.75 62 GLY B CA 1
ATOM 1811 C C . GLY B 1 62 ? -13.328 14.43 13.953 1 97.75 62 GLY B C 1
ATOM 1812 O O . GLY B 1 62 ? -13.664 15.469 13.383 1 97.75 62 GLY B O 1
ATOM 1813 N N . ALA B 1 63 ? -13.414 14.266 15.227 1 97.56 63 ALA B N 1
ATOM 1814 C CA . ALA B 1 63 ? -14.031 15.281 16.078 1 97.56 63 ALA B CA 1
ATOM 1815 C C . ALA B 1 63 ? -12.984 16.141 16.75 1 97.56 63 ALA B C 1
ATOM 1817 O O . ALA B 1 63 ? -13.312 17.109 17.453 1 97.56 63 ALA B O 1
ATOM 1818 N N . HIS B 1 64 ? -11.703 15.891 16.516 1 96.75 64 HIS B N 1
ATOM 1819 C CA . HIS B 1 64 ? -10.633 16.578 17.234 1 96.75 64 HIS B CA 1
ATOM 1820 C C . HIS B 1 64 ? -9.656 17.234 16.25 1 96.75 64 HIS B C 1
ATOM 1822 O O . HIS B 1 64 ? -9.305 16.641 15.234 1 96.75 64 HIS B O 1
ATOM 1828 N N . PRO B 1 65 ? -9.258 18.484 16.562 1 97.19 65 PRO B N 1
ATOM 1829 C CA . PRO B 1 65 ? -8.133 19 15.781 1 97.19 65 PRO B CA 1
ATOM 1830 C C . PRO B 1 65 ? -6.844 18.219 16 1 97.19 65 PRO B C 1
ATOM 1832 O O . PRO B 1 65 ? -6.617 17.688 17.094 1 97.19 65 PRO B O 1
ATOM 1835 N N . LEU B 1 66 ? -6.059 18.125 14.984 1 97.94 66 LEU B N 1
ATOM 1836 C CA . LEU B 1 66 ? -4.801 17.391 15.07 1 97.94 66 LEU B CA 1
ATOM 1837 C C . LEU B 1 66 ? -3.83 17.844 13.984 1 97.94 66 LEU B C 1
ATOM 1839 O O . LEU B 1 66 ? -4.23 18.531 13.039 1 97.94 66 LEU B O 1
ATOM 1843 N N . ALA B 1 67 ? -2.562 17.531 14.211 1 97.88 67 ALA B N 1
ATOM 1844 C CA . ALA B 1 67 ? -1.519 17.812 13.234 1 97.88 67 ALA B CA 1
ATOM 1845 C C . ALA B 1 67 ? -0.698 16.578 12.914 1 97.88 67 ALA B C 1
ATOM 1847 O O . ALA B 1 67 ? -0.306 15.836 13.82 1 97.88 67 ALA B O 1
ATOM 1848 N N . LEU B 1 68 ? -0.529 16.312 11.664 1 98.25 68 LEU B N 1
ATOM 1849 C CA . LEU B 1 68 ? 0.287 15.219 11.164 1 98.25 68 LEU B CA 1
ATOM 1850 C C . LEU B 1 68 ? 1.462 15.742 10.344 1 98.25 68 LEU B C 1
ATOM 1852 O O . LEU B 1 68 ? 1.272 16.5 9.398 1 98.25 68 LEU B O 1
ATOM 1856 N N . GLU B 1 69 ? 2.645 15.328 10.727 1 98.06 69 GLU B N 1
ATOM 1857 C CA . GLU B 1 69 ? 3.859 15.711 10.008 1 98.06 69 GLU B CA 1
ATOM 1858 C C . GLU B 1 69 ? 4.504 14.5 9.336 1 98.06 69 GLU B C 1
ATOM 1860 O O . GLU B 1 69 ? 4.664 13.445 9.961 1 98.06 69 GLU B O 1
ATOM 1865 N N . LEU B 1 70 ? 4.84 14.664 8.094 1 98.31 70 LEU B N 1
ATOM 1866 C CA . LEU B 1 70 ? 5.578 13.656 7.34 1 98.31 70 LEU B CA 1
ATOM 1867 C C . LEU B 1 70 ? 6.941 14.188 6.906 1 98.31 70 LEU B C 1
ATOM 1869 O O . LEU B 1 70 ? 7.023 15.227 6.246 1 98.31 70 LEU B O 1
ATOM 1873 N N . THR B 1 71 ? 7.984 13.516 7.309 1 98.31 71 THR B N 1
ATOM 1874 C CA . THR B 1 71 ? 9.32 13.766 6.793 1 98.31 71 THR B CA 1
ATOM 1875 C C . THR B 1 71 ? 9.703 12.727 5.746 1 98.31 71 THR B C 1
ATOM 1877 O O . THR B 1 71 ? 9.961 11.562 6.078 1 98.31 71 THR B O 1
ATOM 1880 N N . TYR B 1 72 ? 9.898 13.227 4.543 1 97.94 72 TYR B N 1
ATOM 1881 C CA . TYR B 1 72 ? 10.078 12.305 3.424 1 97.94 72 TYR B CA 1
ATOM 1882 C C . TYR B 1 72 ? 11.547 11.906 3.277 1 97.94 72 TYR B C 1
ATOM 1884 O O . TYR B 1 72 ? 12.438 12.742 3.424 1 97.94 72 TYR B O 1
ATOM 1892 N N . HIS B 1 73 ? 11.758 10.648 2.916 1 97.56 73 HIS B N 1
ATOM 1893 C CA . HIS B 1 73 ? 13.109 10.141 2.701 1 97.56 73 HIS B CA 1
ATOM 1894 C C . HIS B 1 73 ? 13.359 9.852 1.225 1 97.56 73 HIS B C 1
ATOM 1896 O O . HIS B 1 73 ? 14.469 9.484 0.841 1 97.56 73 HIS B O 1
ATOM 1902 N N . ARG B 1 74 ? 12.258 10.055 0.492 1 94.5 74 ARG B N 1
ATOM 1903 C CA . ARG B 1 74 ? 12.289 9.906 -0.958 1 94.5 74 ARG B CA 1
ATOM 1904 C C . ARG B 1 74 ? 11.57 11.055 -1.649 1 94.5 74 ARG B C 1
ATOM 1906 O O . ARG B 1 74 ? 10.789 11.773 -1.021 1 94.5 74 ARG B O 1
ATOM 1913 N N . GLY B 1 75 ? 11.984 11.195 -2.939 1 96.31 75 GLY B N 1
ATOM 1914 C CA . GLY B 1 75 ? 11.273 12.188 -3.727 1 96.31 75 GLY B CA 1
ATOM 1915 C C . GLY B 1 75 ? 10.031 11.648 -4.395 1 96.31 75 GLY B C 1
ATOM 1916 O O . GLY B 1 75 ? 10.016 10.508 -4.871 1 96.31 75 GLY B O 1
ATOM 1917 N N . PHE B 1 76 ? 9.016 12.438 -4.367 1 97.31 76 PHE B N 1
ATOM 1918 C CA . PHE B 1 76 ? 7.762 12.117 -5.031 1 97.31 76 PHE B CA 1
ATOM 1919 C C . PHE B 1 76 ? 7.121 13.375 -5.613 1 97.31 76 PHE B C 1
ATOM 1921 O O . PHE B 1 76 ? 7.312 14.477 -5.094 1 97.31 76 PHE B O 1
ATOM 1928 N N . THR B 1 77 ? 6.328 13.211 -6.66 1 97.81 77 THR B N 1
ATOM 1929 C CA . THR B 1 77 ? 5.566 14.336 -7.18 1 97.81 77 THR B CA 1
ATOM 1930 C C . THR B 1 77 ? 4.281 14.531 -6.379 1 97.81 77 THR B C 1
ATOM 1932 O O . THR B 1 77 ? 3.697 13.57 -5.883 1 97.81 77 THR B O 1
ATOM 1935 N N . GLY B 1 78 ? 3.875 15.734 -6.328 1 98.25 78 GLY B N 1
ATOM 1936 C CA . GLY B 1 78 ? 2.588 16.016 -5.711 1 98.25 78 GLY B CA 1
ATOM 1937 C C . GLY B 1 78 ? 1.443 15.242 -6.336 1 98.25 78 GLY B C 1
ATOM 1938 O O . GLY B 1 78 ? 0.551 14.766 -5.633 1 98.25 78 GLY B O 1
ATOM 1939 N N . ALA B 1 79 ? 1.49 15.148 -7.605 1 98.19 79 ALA B N 1
ATOM 1940 C CA . ALA B 1 79 ? 0.459 14.414 -8.344 1 98.19 79 ALA B CA 1
ATOM 1941 C C . ALA B 1 79 ? 0.405 12.953 -7.906 1 98.19 79 ALA B C 1
ATOM 1943 O O . ALA B 1 79 ? -0.678 12.391 -7.73 1 98.19 79 ALA B O 1
ATOM 1944 N N . ALA B 1 80 ? 1.587 12.352 -7.734 1 97.62 80 ALA B N 1
ATOM 1945 C CA . ALA B 1 80 ? 1.642 10.953 -7.305 1 97.62 80 ALA B CA 1
ATOM 1946 C C . ALA B 1 80 ? 1.115 10.797 -5.879 1 97.62 80 ALA B C 1
ATOM 1948 O O . ALA B 1 80 ? 0.396 9.844 -5.578 1 97.62 80 ALA B O 1
ATOM 1949 N N . ILE B 1 81 ? 1.448 11.727 -5.016 1 98.5 81 ILE B N 1
ATOM 1950 C CA . ILE B 1 81 ? 0.972 11.695 -3.637 1 98.5 81 ILE B CA 1
ATOM 1951 C C . ILE B 1 81 ? -0.545 11.875 -3.611 1 98.5 81 ILE B C 1
ATOM 1953 O O . ILE B 1 81 ? -1.248 11.148 -2.902 1 98.5 81 ILE B O 1
ATOM 1957 N N . ALA B 1 82 ? -1.057 12.742 -4.441 1 98.69 82 ALA B N 1
ATOM 1958 C CA . ALA B 1 82 ? -2.494 12.984 -4.523 1 98.69 82 ALA B CA 1
ATOM 1959 C C . ALA B 1 82 ? -3.236 11.734 -4.977 1 98.69 82 ALA B C 1
ATOM 1961 O O . ALA B 1 82 ? -4.242 11.344 -4.375 1 98.69 82 ALA B O 1
ATOM 1962 N N . ARG B 1 83 ? -2.699 11.141 -5.941 1 97.12 83 ARG B N 1
ATOM 1963 C CA . ARG B 1 83 ? -3.338 9.945 -6.477 1 97.12 83 ARG B CA 1
ATOM 1964 C C . ARG B 1 83 ? -3.379 8.836 -5.434 1 97.12 83 ARG B C 1
ATOM 1966 O O . ARG B 1 83 ? -4.43 8.234 -5.199 1 97.12 83 ARG B O 1
ATOM 1973 N N . ARG B 1 84 ? -2.27 8.578 -4.836 1 96.56 84 ARG B N 1
ATOM 1974 C CA . ARG B 1 84 ? -2.223 7.547 -3.805 1 96.56 84 ARG B CA 1
ATOM 1975 C C . ARG B 1 84 ? -3.145 7.895 -2.641 1 96.56 84 ARG B C 1
ATOM 1977 O O . ARG B 1 84 ? -3.797 7.016 -2.074 1 96.56 84 ARG B O 1
ATOM 1984 N N . SER B 1 85 ? -3.225 9.109 -2.279 1 98.31 85 SER B N 1
ATOM 1985 C CA . SER B 1 85 ? -4.082 9.531 -1.18 1 98.31 85 SER B CA 1
ATOM 1986 C C . SER B 1 85 ? -5.551 9.242 -1.477 1 98.31 85 SER B C 1
ATOM 1988 O O . SER B 1 85 ? -6.262 8.688 -0.632 1 98.31 85 SER B O 1
ATOM 1990 N N . VAL B 1 86 ? -5.988 9.562 -2.688 1 97.94 86 VAL B N 1
ATOM 1991 C CA . VAL B 1 86 ? -7.387 9.336 -3.037 1 97.94 86 VAL B CA 1
ATOM 1992 C C . VAL B 1 86 ? -7.684 7.84 -3.057 1 97.94 86 VAL B C 1
ATOM 1994 O O . VAL B 1 86 ? -8.742 7.402 -2.598 1 97.94 86 VAL B O 1
ATOM 1997 N N . GLU B 1 87 ? -6.742 7.082 -3.539 1 94.44 87 GLU B N 1
ATOM 1998 C CA . GLU B 1 87 ? -6.898 5.633 -3.492 1 94.44 87 GLU B CA 1
ATOM 1999 C C . GLU B 1 87 ? -7.09 5.141 -2.059 1 94.44 87 GLU B C 1
ATOM 2001 O O . GLU B 1 87 ? -7.965 4.316 -1.791 1 94.44 87 GLU B O 1
ATOM 2006 N N . GLU B 1 88 ? -6.289 5.633 -1.139 1 96.62 88 GLU B N 1
ATOM 2007 C CA . GLU B 1 88 ? -6.379 5.258 0.269 1 96.62 88 GLU B CA 1
ATOM 2008 C C . GLU B 1 88 ? -7.695 5.73 0.883 1 96.62 88 GLU B C 1
ATOM 2010 O O . GLU B 1 88 ? -8.297 5.023 1.693 1 96.62 88 GLU B O 1
ATOM 2015 N N . MET B 1 89 ? -8.156 6.832 0.453 1 97.94 89 MET B N 1
ATOM 2016 C CA . MET B 1 89 ? -9.406 7.375 0.966 1 97.94 89 MET B CA 1
ATOM 2017 C C . MET B 1 89 ? -10.594 6.512 0.534 1 97.94 89 MET B C 1
ATOM 2019 O O . MET B 1 89 ? -11.523 6.305 1.308 1 97.94 89 MET B O 1
ATOM 2023 N N . GLN B 1 90 ? -10.5 6.027 -0.606 1 95.56 90 GLN B N 1
ATOM 2024 C CA . GLN B 1 90 ? -11.586 5.223 -1.154 1 95.56 90 GLN B CA 1
ATOM 2025 C C . GLN B 1 90 ? -11.703 3.887 -0.428 1 95.56 90 GLN B C 1
ATOM 2027 O O . GLN B 1 90 ? -12.711 3.189 -0.56 1 95.56 90 GLN B O 1
ATOM 2032 N N . ARG B 1 91 ? -10.727 3.527 0.353 1 91.44 91 ARG B N 1
ATOM 2033 C CA . ARG B 1 91 ? -10.805 2.336 1.19 1 91.44 91 ARG B CA 1
ATOM 2034 C C . ARG B 1 91 ? -11.695 2.578 2.408 1 91.44 91 ARG B C 1
ATOM 2036 O O . ARG B 1 91 ? -12.18 1.628 3.027 1 91.44 91 ARG B O 1
ATOM 2043 N N . GLN B 1 92 ? -11.898 3.744 2.713 1 95.12 92 GLN B N 1
ATOM 2044 C CA . GLN B 1 92 ? -12.602 4.113 3.938 1 95.12 92 GLN B CA 1
ATOM 2045 C C . GLN B 1 92 ? -14.094 4.32 3.676 1 95.12 92 GLN B C 1
ATOM 2047 O O . GLN B 1 92 ? -14.914 4.172 4.582 1 95.12 92 GLN B O 1
ATOM 2052 N N . ALA B 1 93 ? -14.344 4.762 2.422 1 94.94 93 ALA B N 1
ATOM 2053 C CA . ALA B 1 93 ? -15.711 5.129 2.07 1 94.94 93 ALA B CA 1
ATOM 2054 C C . ALA B 1 93 ? -15.953 4.977 0.571 1 94.94 93 ALA B C 1
ATOM 2056 O O . ALA B 1 93 ? -15.016 5.043 -0.225 1 94.94 93 ALA B O 1
ATOM 2057 N N . SER B 1 94 ? -17.219 4.727 0.276 1 94.44 94 SER B N 1
ATOM 2058 C CA . SER B 1 94 ? -17.594 4.785 -1.134 1 94.44 94 SER B CA 1
ATOM 2059 C C . SER B 1 94 ? -17.594 6.223 -1.645 1 94.44 94 SER B C 1
ATOM 2061 O O . SER B 1 94 ? -18.359 7.055 -1.148 1 94.44 94 SER B O 1
ATOM 2063 N N . VAL B 1 95 ? -16.75 6.492 -2.566 1 96.19 95 VAL B N 1
ATOM 2064 C CA . VAL B 1 95 ? -16.641 7.809 -3.178 1 96.19 95 VAL B CA 1
ATOM 2065 C C . VAL B 1 95 ? -16.953 7.719 -4.668 1 96.19 95 VAL B C 1
ATOM 2067 O O . VAL B 1 95 ? -16.281 6.988 -5.406 1 96.19 95 VAL B O 1
ATOM 2070 N N . PRO B 1 96 ? -17.984 8.445 -5.105 1 96.56 96 PRO B N 1
ATOM 2071 C CA . PRO B 1 96 ? -18.25 8.445 -6.547 1 96.56 96 PRO B CA 1
ATOM 2072 C C . PRO B 1 96 ? -17.031 8.852 -7.367 1 96.56 96 PRO B C 1
ATOM 2074 O O . PRO B 1 96 ? -16.234 9.695 -6.938 1 96.56 96 PRO B O 1
ATOM 2077 N N . SER B 1 97 ? -16.969 8.359 -8.57 1 95.5 97 SER B N 1
ATOM 2078 C CA . SER B 1 97 ? -15.789 8.547 -9.414 1 95.5 97 SER B CA 1
ATOM 2079 C C . SER B 1 97 ? -15.547 10.023 -9.711 1 95.5 97 SER B C 1
ATOM 2081 O O . SER B 1 97 ? -14.406 10.484 -9.688 1 95.5 97 SER B O 1
ATOM 2083 N N . GLU B 1 98 ? -16.562 10.727 -9.938 1 97.56 98 GLU B N 1
ATOM 2084 C CA . GLU B 1 98 ? -16.422 12.148 -10.234 1 97.56 98 GLU B CA 1
ATOM 2085 C C . GLU B 1 98 ? -15.852 12.906 -9.039 1 97.56 98 GLU B C 1
ATOM 2087 O O . GLU B 1 98 ? -15.008 13.789 -9.195 1 97.56 98 GLU B O 1
ATOM 2092 N N . GLN B 1 99 ? -16.328 12.523 -7.875 1 98.25 99 GLN B N 1
ATOM 2093 C CA . GLN B 1 99 ? -15.836 13.164 -6.66 1 98.25 99 GLN B CA 1
ATOM 2094 C C . GLN B 1 99 ? -14.383 12.805 -6.391 1 98.25 99 GLN B C 1
ATOM 2096 O O . GLN B 1 99 ? -13.586 13.656 -5.988 1 98.25 99 GLN B O 1
ATOM 2101 N N . ALA B 1 100 ? -14.055 11.617 -6.621 1 98.12 100 ALA B N 1
ATOM 2102 C CA . ALA B 1 100 ? -12.672 11.172 -6.461 1 98.12 100 ALA B CA 1
ATOM 2103 C C . ALA B 1 100 ? -11.734 11.953 -7.379 1 98.12 100 ALA B C 1
ATOM 2105 O O . ALA B 1 100 ? -10.648 12.367 -6.961 1 98.12 100 ALA B O 1
ATOM 2106 N N . GLU B 1 101 ? -12.188 12.172 -8.57 1 98.19 101 GLU B N 1
ATOM 2107 C CA . GLU B 1 101 ? -11.383 12.922 -9.531 1 98.19 101 GLU B CA 1
ATOM 2108 C C . GLU B 1 101 ? -11.211 14.375 -9.086 1 98.19 101 GLU B C 1
ATOM 2110 O O . GLU B 1 101 ? -10.117 14.938 -9.188 1 98.19 101 GLU B O 1
ATOM 2115 N N . ARG B 1 102 ? -12.25 14.898 -8.602 1 98.62 102 ARG B N 1
ATOM 2116 C CA . ARG B 1 102 ? -12.188 16.266 -8.109 1 98.62 102 ARG B CA 1
ATOM 2117 C C . ARG B 1 102 ? -11.242 16.391 -6.922 1 98.62 102 ARG B C 1
ATOM 2119 O O . ARG B 1 102 ? -10.445 17.328 -6.84 1 98.62 102 ARG B O 1
ATOM 2126 N N . TRP B 1 103 ? -11.367 15.453 -6.027 1 98.81 103 TRP B N 1
ATOM 2127 C CA . TRP B 1 103 ? -10.508 15.469 -4.848 1 98.81 103 TRP B CA 1
ATOM 2128 C C . TRP B 1 103 ? -9.047 15.281 -5.238 1 98.81 103 TRP B C 1
ATOM 2130 O O . TRP B 1 103 ? -8.156 15.914 -4.66 1 98.81 103 TRP B O 1
ATOM 2140 N N . GLN B 1 104 ? -8.812 14.453 -6.199 1 98.75 104 GLN B N 1
ATOM 2141 C CA . GLN B 1 104 ? -7.445 14.242 -6.652 1 98.75 104 GLN B CA 1
ATOM 2142 C C . GLN B 1 104 ? -6.855 15.531 -7.23 1 98.75 104 GLN B C 1
ATOM 2144 O O . GLN B 1 104 ? -5.707 15.875 -6.949 1 98.75 104 GLN B O 1
ATOM 2149 N N . GLN B 1 105 ? -7.629 16.188 -8.023 1 98.69 105 GLN B N 1
ATOM 2150 C CA . GLN B 1 105 ? -7.176 17.453 -8.609 1 98.69 105 GLN B CA 1
ATOM 2151 C C . GLN B 1 105 ? -6.918 18.5 -7.531 1 98.69 105 GLN B C 1
ATOM 2153 O O . GLN B 1 105 ? -5.926 19.219 -7.59 1 98.69 105 GLN B O 1
ATOM 2158 N N . ARG B 1 106 ? -7.766 18.531 -6.578 1 98.69 106 ARG B N 1
ATOM 2159 C CA . ARG B 1 106 ? -7.617 19.484 -5.492 1 98.69 106 ARG B CA 1
ATOM 2160 C C . ARG B 1 106 ? -6.352 19.219 -4.688 1 98.69 106 ARG B C 1
ATOM 2162 O O . ARG B 1 106 ? -5.586 20.141 -4.391 1 98.69 106 ARG B O 1
ATOM 2169 N N . LEU B 1 107 ? -6.113 17.984 -4.391 1 98.81 107 LEU B N 1
ATOM 2170 C CA . LEU B 1 107 ? -4.914 17.609 -3.648 1 98.81 107 LEU B CA 1
ATOM 2171 C C . LEU B 1 107 ? -3.658 17.875 -4.473 1 98.81 107 LEU B C 1
ATOM 2173 O O . LEU B 1 107 ? -2.662 18.375 -3.951 1 98.81 107 LEU B O 1
ATOM 2177 N N . ALA B 1 108 ? -3.723 17.578 -5.723 1 98.62 108 ALA B N 1
ATOM 2178 C CA . ALA B 1 108 ? -2.564 17.766 -6.59 1 98.62 108 ALA B CA 1
ATOM 2179 C C . ALA B 1 108 ? -2.211 19.25 -6.711 1 98.62 108 ALA B C 1
ATOM 2181 O O . ALA B 1 108 ? -1.048 19.609 -6.922 1 98.62 108 ALA B O 1
ATOM 2182 N N . ALA B 1 109 ? -3.172 20.047 -6.574 1 98.31 109 ALA B N 1
ATOM 2183 C CA . ALA B 1 109 ? -2.961 21.484 -6.691 1 98.31 109 ALA B CA 1
ATOM 2184 C C . ALA B 1 109 ? -2.256 22.031 -5.457 1 98.31 109 ALA B C 1
ATOM 2186 O O . ALA B 1 109 ? -1.599 23.078 -5.523 1 98.31 109 ALA B O 1
ATOM 2187 N N . VAL B 1 110 ? -2.326 21.312 -4.332 1 98.12 110 VAL B N 1
ATOM 2188 C CA . VAL B 1 110 ? -1.853 21.938 -3.098 1 98.12 110 VAL B CA 1
ATOM 2189 C C . VAL B 1 110 ? -0.639 21.172 -2.572 1 98.12 110 VAL B C 1
ATOM 2191 O O . VAL B 1 110 ? 0.192 21.734 -1.854 1 98.12 110 VAL B O 1
ATOM 2194 N N . ILE B 1 111 ? -0.516 19.922 -2.869 1 98.44 111 ILE B N 1
ATOM 2195 C CA . ILE B 1 111 ? 0.613 19.125 -2.398 1 98.44 111 ILE B CA 1
ATOM 2196 C C . ILE B 1 111 ? 1.801 19.312 -3.34 1 98.44 111 ILE B C 1
ATOM 2198 O O . ILE B 1 111 ? 1.712 19 -4.527 1 98.44 111 ILE B O 1
ATOM 2202 N N . PRO B 1 112 ? 2.943 19.734 -2.803 1 98.38 112 PRO B N 1
ATOM 2203 C CA . PRO B 1 112 ? 4.117 19.938 -3.652 1 98.38 112 PRO B CA 1
ATOM 2204 C C . PRO B 1 112 ? 4.895 18.656 -3.912 1 98.38 112 PRO B C 1
ATOM 2206 O O . PRO B 1 112 ? 4.711 17.656 -3.197 1 98.38 112 PRO B O 1
ATOM 2209 N N . ASP B 1 113 ? 5.688 18.766 -4.965 1 98.25 113 ASP B N 1
ATOM 2210 C CA . ASP B 1 113 ? 6.719 17.734 -5.031 1 98.25 113 ASP B CA 1
ATOM 2211 C C . ASP B 1 113 ? 7.594 17.75 -3.781 1 98.25 113 ASP B C 1
ATOM 2213 O O . ASP B 1 113 ? 7.883 18.812 -3.232 1 98.25 113 ASP B O 1
ATOM 2217 N N . VAL B 1 114 ? 8.031 16.594 -3.346 1 98.12 114 VAL B N 1
ATOM 2218 C CA . VAL B 1 114 ? 8.875 16.531 -2.152 1 98.12 114 VAL B CA 1
ATOM 2219 C C . VAL B 1 114 ? 10.211 15.875 -2.492 1 98.12 114 VAL B C 1
ATOM 2221 O O . VAL B 1 114 ? 10.289 15.039 -3.398 1 98.12 114 VAL B O 1
ATOM 2224 N N . GLN B 1 115 ? 11.172 16.25 -1.757 1 97.75 115 GLN B N 1
ATOM 2225 C CA . GLN B 1 115 ? 12.516 15.695 -1.83 1 97.75 115 GLN B CA 1
ATOM 2226 C C . GLN B 1 115 ? 12.93 15.07 -0.499 1 97.75 115 GLN B C 1
ATOM 2228 O O . GLN B 1 115 ? 12.328 15.359 0.539 1 97.75 115 GLN B O 1
ATOM 2233 N N . PRO B 1 116 ? 13.953 14.219 -0.605 1 97.88 116 PRO B N 1
ATOM 2234 C CA . PRO B 1 116 ? 14.445 13.68 0.666 1 97.88 116 PRO B CA 1
ATOM 2235 C C . PRO B 1 116 ? 14.797 14.766 1.674 1 97.88 116 PRO B C 1
ATOM 2237 O O . PRO B 1 116 ? 15.484 15.734 1.328 1 97.88 116 PRO B O 1
ATOM 2240 N N . GLY B 1 117 ? 14.25 14.602 2.801 1 97.62 117 GLY B N 1
ATOM 2241 C CA . GLY B 1 117 ? 14.531 15.547 3.869 1 97.62 117 GLY B CA 1
ATOM 2242 C C . GLY B 1 117 ? 13.422 16.578 4.066 1 97.62 117 GLY B C 1
ATOM 2243 O O . GLY B 1 117 ? 13.359 17.234 5.105 1 97.62 117 GLY B O 1
ATOM 2244 N N . GLU B 1 118 ? 12.578 16.672 3.053 1 98.06 118 GLU B N 1
ATOM 2245 C CA . GLU B 1 118 ? 11.523 17.672 3.158 1 98.06 118 GLU B CA 1
ATOM 2246 C C . GLU B 1 118 ? 10.406 17.219 4.09 1 98.06 118 GLU B C 1
ATOM 2248 O O . GLU B 1 118 ? 10.164 16.016 4.223 1 98.06 118 GLU B O 1
ATOM 2253 N N . ARG B 1 119 ? 9.797 18.234 4.66 1 97.38 119 ARG B N 1
ATOM 2254 C CA . ARG B 1 119 ? 8.758 17.984 5.656 1 97.38 119 ARG B CA 1
ATOM 2255 C 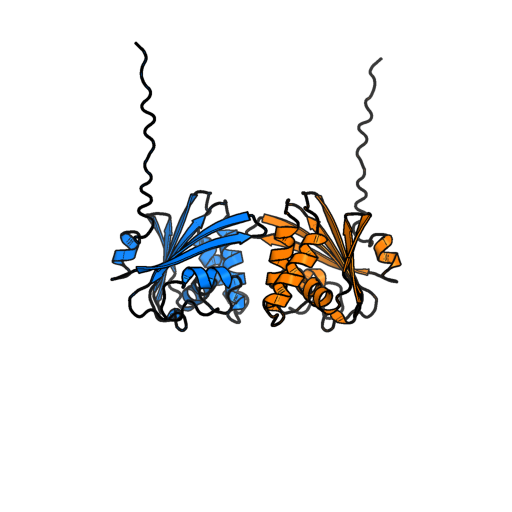C . ARG B 1 119 ? 7.449 18.672 5.27 1 97.38 119 ARG B C 1
ATOM 2257 O O . ARG B 1 119 ? 7.438 19.859 4.949 1 97.38 119 ARG B O 1
ATOM 2264 N N . LEU B 1 120 ? 6.375 17.906 5.297 1 97.75 120 LEU B N 1
ATOM 2265 C CA . LEU B 1 120 ? 5.031 18.453 5.148 1 97.75 120 LEU B CA 1
ATOM 2266 C C . LEU B 1 120 ? 4.215 18.234 6.418 1 97.75 120 LEU B C 1
ATOM 2268 O O . LEU B 1 120 ? 4.281 17.172 7.039 1 97.75 120 LEU B O 1
ATOM 2272 N N . THR B 1 121 ? 3.473 19.281 6.789 1 97.31 121 THR B N 1
ATOM 2273 C CA . THR B 1 121 ? 2.582 19.188 7.941 1 97.31 121 THR B CA 1
ATOM 2274 C C . THR B 1 121 ? 1.151 19.547 7.547 1 97.31 121 THR B C 1
ATOM 2276 O O . THR B 1 121 ? 0.921 20.562 6.879 1 97.31 121 THR B O 1
ATOM 2279 N N . GLY B 1 122 ? 0.252 18.703 7.918 1 97.75 122 GLY B N 1
ATOM 2280 C CA . GLY B 1 122 ? -1.167 18.984 7.785 1 97.75 122 GLY B CA 1
ATOM 2281 C C . GLY B 1 122 ? -1.854 19.219 9.117 1 97.75 122 GLY B C 1
ATOM 2282 O O . GLY B 1 122 ? -1.645 18.469 10.07 1 97.75 122 GLY B O 1
ATOM 2283 N N . LEU B 1 123 ? -2.59 20.25 9.133 1 97.31 123 LEU B N 1
ATOM 2284 C CA . LEU B 1 123 ? -3.455 20.531 10.273 1 97.31 123 LEU B CA 1
ATOM 2285 C C . LEU B 1 123 ? -4.914 20.25 9.93 1 97.31 123 LEU B C 1
ATOM 2287 O O . LEU B 1 123 ? -5.449 20.781 8.961 1 97.31 123 LEU B O 1
ATOM 2291 N N . TYR B 1 124 ? -5.5 19.438 10.75 1 98.31 124 TYR B N 1
ATOM 2292 C CA . TYR B 1 124 ? -6.898 19.062 10.57 1 98.31 124 TYR B CA 1
ATOM 2293 C C . TYR B 1 124 ? -7.801 19.875 11.484 1 98.31 124 TYR B C 1
ATOM 2295 O O . TYR B 1 124 ? -7.547 19.969 12.688 1 98.31 124 TYR B O 1
ATOM 2303 N N . GLN B 1 125 ? -8.805 20.438 10.938 1 96.5 125 GLN B N 1
ATOM 2304 C CA . GLN B 1 125 ? -9.82 21.172 11.68 1 96.5 125 GLN B CA 1
ATOM 2305 C C . GLN B 1 125 ? -11.203 20.562 11.469 1 96.5 125 GLN B C 1
ATOM 2307 O O . GLN B 1 125 ? -11.82 20.75 10.422 1 96.5 125 GLN B O 1
ATOM 2312 N N . PRO B 1 126 ? -11.734 19.906 12.523 1 97.31 126 PRO B N 1
ATOM 2313 C CA . PRO B 1 126 ? -13.008 19.203 12.375 1 97.31 126 PRO B CA 1
ATOM 2314 C C . PRO B 1 126 ? -14.109 20.078 11.789 1 97.31 126 PRO B C 1
ATOM 2316 O O . PRO B 1 126 ? -14.312 21.219 12.242 1 97.31 126 PRO B O 1
ATOM 2319 N N . GLY B 1 127 ? -14.734 19.516 10.789 1 97.12 127 GLY B N 1
ATOM 2320 C CA . GLY B 1 127 ? -15.883 20.172 10.195 1 97.12 127 GLY B CA 1
ATOM 2321 C C . GLY B 1 127 ? -15.508 21.312 9.266 1 97.12 127 GLY B C 1
ATOM 2322 O O . GLY B 1 127 ? -16.375 21.922 8.625 1 97.12 127 GLY B O 1
ATOM 2323 N N . GLN B 1 128 ? -14.305 21.656 9.086 1 97.31 128 GLN B N 1
ATOM 2324 C CA . GLN B 1 128 ? -13.867 22.797 8.281 1 97.31 128 GLN B CA 1
ATOM 2325 C C . GLN B 1 128 ? -12.977 22.344 7.129 1 97.31 128 GLN B C 1
ATOM 2327 O O . GLN B 1 128 ? -13.242 22.672 5.969 1 97.31 128 GLN B O 1
ATOM 2332 N N . GLY B 1 129 ? -11.961 21.641 7.402 1 98.38 129 GLY B N 1
ATOM 2333 C CA . GLY B 1 129 ? -11.016 21.219 6.379 1 98.38 129 GLY B CA 1
ATOM 2334 C C . GLY B 1 129 ? -9.617 21 6.914 1 98.38 129 GLY B C 1
ATOM 2335 O O . GLY B 1 129 ? -9.43 20.375 7.961 1 98.38 129 GLY B O 1
ATOM 2336 N N . MET B 1 130 ? -8.641 21.547 6.145 1 98.19 130 MET B N 1
ATOM 2337 C CA . MET B 1 130 ? -7.246 21.344 6.535 1 98.19 130 MET B CA 1
ATOM 2338 C C . MET B 1 130 ? -6.355 22.438 5.969 1 98.19 130 MET B C 1
ATOM 2340 O O . MET B 1 130 ? -6.746 23.141 5.035 1 98.19 130 MET B O 1
ATOM 2344 N N . ARG B 1 131 ? -5.172 22.562 6.602 1 96.69 131 ARG B N 1
ATOM 2345 C CA . ARG B 1 131 ? -4.105 23.438 6.129 1 96.69 131 ARG B CA 1
ATOM 2346 C C . ARG B 1 131 ? -2.793 22.672 5.984 1 96.69 131 ARG B C 1
ATOM 2348 O O . ARG B 1 131 ? -2.529 21.734 6.742 1 96.69 131 ARG B O 1
ATOM 2355 N N . LEU B 1 132 ? -2.045 23.156 5.023 1 97.19 132 LEU B N 1
ATOM 2356 C CA . LEU B 1 132 ? -0.805 22.453 4.719 1 97.19 132 LEU B CA 1
ATOM 2357 C C . LEU B 1 132 ? 0.392 23.391 4.801 1 97.19 132 LEU B C 1
ATOM 2359 O O . LEU B 1 132 ? 0.323 24.531 4.336 1 97.19 132 LEU B O 1
ATOM 2363 N N . TRP B 1 133 ? 1.484 22.859 5.367 1 95.5 133 TRP B N 1
ATOM 2364 C CA . TRP B 1 133 ? 2.75 23.578 5.438 1 95.5 133 TRP B CA 1
ATOM 2365 C C . TRP B 1 133 ? 3.887 22.75 4.859 1 95.5 133 TRP B C 1
ATOM 2367 O O . TRP B 1 133 ? 3.926 21.531 5.043 1 95.5 133 TRP B O 1
ATOM 2377 N N . ARG B 1 134 ? 4.754 23.406 4.219 1 96.62 134 ARG B N 1
ATOM 2378 C CA . ARG B 1 134 ? 6.098 22.906 3.949 1 96.62 134 ARG B CA 1
ATOM 2379 C C . ARG B 1 134 ? 7.117 23.547 4.883 1 96.62 134 ARG B C 1
ATOM 2381 O O . ARG B 1 134 ? 7.418 24.75 4.758 1 96.62 134 ARG B O 1
ATOM 2388 N N . GLY B 1 135 ? 7.676 22.734 5.723 1 92.38 135 GLY B N 1
ATOM 2389 C CA . GLY B 1 135 ? 8.414 23.375 6.793 1 92.38 135 GLY B CA 1
ATOM 2390 C C . GLY B 1 135 ? 7.578 24.406 7.547 1 92.38 135 GLY B C 1
ATOM 2391 O O . GLY B 1 135 ? 6.5 24.078 8.055 1 92.38 135 GLY B O 1
ATOM 2392 N N . SER B 1 136 ? 8.023 25.562 7.578 1 89.12 136 SER B N 1
ATOM 2393 C CA . SER B 1 136 ? 7.309 26.625 8.289 1 89.12 136 SER B CA 1
ATOM 2394 C C . SER B 1 136 ? 6.457 27.453 7.332 1 89.12 136 SER B C 1
ATOM 2396 O O . SER B 1 136 ? 5.738 28.359 7.762 1 89.12 136 SER B O 1
ATOM 2398 N N . GLN B 1 137 ? 6.547 27.125 6.074 1 93.19 137 GLN B N 1
ATOM 2399 C CA . GLN B 1 137 ? 5.809 27.891 5.07 1 93.19 137 GLN B CA 1
ATOM 2400 C C . GLN B 1 137 ? 4.418 27.297 4.852 1 93.19 137 GLN B C 1
ATOM 2402 O O . GLN B 1 137 ? 4.281 26.141 4.484 1 93.19 137 GLN B O 1
ATOM 2407 N N . GLU B 1 138 ? 3.447 28.141 5.008 1 93.38 138 GLU B N 1
ATOM 2408 C CA . GLU B 1 138 ? 2.098 27.688 4.68 1 93.38 138 GLU B CA 1
ATOM 2409 C C . GLU B 1 138 ? 1.911 27.562 3.168 1 93.38 138 GLU B C 1
ATOM 2411 O O . GLU B 1 138 ? 2.291 28.469 2.416 1 93.38 138 GLU B O 1
ATOM 2416 N N . LEU B 1 139 ? 1.399 26.484 2.773 1 95.81 139 LEU B N 1
ATOM 2417 C CA . LEU B 1 139 ? 1.193 26.234 1.351 1 95.81 139 LEU B CA 1
ATOM 2418 C C . LEU B 1 139 ? -0.239 26.562 0.943 1 95.81 139 LEU B C 1
ATOM 2420 O O . LEU B 1 139 ? -0.463 27.312 -0.013 1 95.81 139 LEU B O 1
ATOM 2424 N N . ALA B 1 140 ? -1.163 25.938 1.616 1 96.69 140 ALA B N 1
ATOM 2425 C CA . ALA B 1 140 ? -2.549 26.047 1.17 1 96.69 140 ALA B CA 1
ATOM 2426 C C . ALA B 1 140 ? -3.516 25.578 2.254 1 96.69 140 ALA B C 1
ATOM 2428 O O . ALA B 1 140 ? -3.104 24.953 3.23 1 96.69 140 ALA B O 1
ATOM 2429 N N . ALA B 1 141 ? -4.762 25.953 2.02 1 96.69 141 ALA B N 1
ATOM 2430 C CA . ALA B 1 141 ? -5.887 25.422 2.783 1 96.69 141 ALA B CA 1
ATOM 2431 C C . ALA B 1 141 ? -6.887 24.719 1.872 1 96.69 141 ALA B C 1
ATOM 2433 O O . ALA B 1 141 ? -7.031 25.078 0.703 1 96.69 141 ALA B O 1
ATOM 2434 N N . ILE B 1 142 ? -7.461 23.703 2.395 1 98.31 142 ILE B N 1
ATOM 2435 C CA . ILE B 1 142 ? -8.578 23.031 1.737 1 98.31 142 ILE B CA 1
ATOM 2436 C C . ILE B 1 142 ? -9.812 23.094 2.627 1 98.31 142 ILE B C 1
ATOM 2438 O O . ILE B 1 142 ? -9.836 22.531 3.721 1 98.31 142 ILE B O 1
ATOM 2442 N N . ASP B 1 143 ? -10.828 23.797 2.113 1 98.19 143 ASP B N 1
ATOM 2443 C CA . ASP B 1 143 ? -12.078 23.938 2.848 1 98.19 143 ASP B CA 1
ATOM 2444 C C . ASP B 1 143 ? -13.094 22.875 2.416 1 98.19 143 ASP B C 1
ATOM 2446 O O . ASP B 1 143 ? -14.141 23.203 1.856 1 98.19 143 ASP B O 1
ATOM 2450 N N . ASP B 1 144 ? -12.852 21.719 2.652 1 98.62 144 ASP B N 1
ATOM 2451 C CA . ASP B 1 144 ? -13.672 20.547 2.404 1 98.62 144 ASP B CA 1
ATOM 2452 C C . ASP B 1 144 ? -13.555 19.547 3.555 1 98.62 144 ASP B C 1
ATOM 2454 O O . ASP B 1 144 ? -12.586 18.781 3.633 1 98.62 144 ASP B O 1
ATOM 2458 N N . ALA B 1 145 ? -14.57 19.578 4.355 1 98.56 145 ALA B N 1
ATOM 2459 C CA . ALA B 1 145 ? -14.531 18.844 5.609 1 98.56 145 ALA B CA 1
ATOM 2460 C C . ALA B 1 145 ? -14.43 17.344 5.359 1 98.56 145 ALA B C 1
ATOM 2462 O O . ALA B 1 145 ? -13.688 16.641 6.047 1 98.56 145 ALA B O 1
ATOM 2463 N N . GLU B 1 146 ? -15.148 16.875 4.398 1 98.44 146 GLU B N 1
ATOM 2464 C CA . GLU B 1 146 ? -15.156 15.445 4.129 1 98.44 146 GLU B CA 1
ATOM 2465 C C . GLU B 1 146 ? -13.828 14.984 3.543 1 98.44 146 GLU B C 1
ATOM 2467 O O . GLU B 1 146 ? -13.289 13.945 3.939 1 98.44 146 GLU B O 1
ATOM 2472 N N . LEU B 1 147 ? -13.305 15.742 2.619 1 98.75 147 LEU B N 1
ATOM 2473 C CA . LEU B 1 147 ? -11.992 15.445 2.062 1 98.75 147 LEU B CA 1
ATOM 2474 C C . LEU B 1 147 ? -10.938 15.375 3.162 1 98.75 147 LEU B C 1
ATOM 2476 O O . LEU B 1 147 ? -10.156 14.422 3.225 1 98.75 147 LEU B O 1
ATOM 2480 N N . ALA B 1 148 ? -10.953 16.344 4.023 1 98.81 148 ALA B N 1
ATOM 2481 C CA . ALA B 1 148 ? -9.961 16.406 5.098 1 98.81 148 ALA B CA 1
ATOM 2482 C C . ALA B 1 148 ? -10.094 15.203 6.027 1 98.81 148 ALA B C 1
ATOM 2484 O O . ALA B 1 148 ? -9.086 14.602 6.418 1 98.81 148 ALA B O 1
ATOM 2485 N N . ARG B 1 149 ? -11.289 14.875 6.34 1 98.69 149 ARG B N 1
ATOM 2486 C CA . ARG B 1 149 ? -11.523 13.758 7.25 1 98.69 149 ARG B CA 1
ATOM 2487 C C . ARG B 1 149 ? -10.977 12.461 6.668 1 98.69 149 ARG B C 1
ATOM 2489 O O . ARG B 1 149 ? -10.273 11.711 7.352 1 98.69 149 ARG B O 1
ATOM 2496 N N . LEU B 1 150 ? -11.312 12.188 5.406 1 98.69 150 LEU B N 1
ATOM 2497 C CA . LEU B 1 150 ? -10.859 10.953 4.77 1 98.69 150 LEU B CA 1
ATOM 2498 C C . LEU B 1 150 ? -9.352 10.977 4.551 1 98.69 150 LEU B C 1
ATOM 2500 O O . LEU B 1 150 ? -8.695 9.938 4.652 1 98.69 150 LEU B O 1
ATOM 2504 N N . PHE B 1 151 ? -8.812 12.164 4.277 1 98.88 151 PHE B N 1
ATOM 2505 C CA . PHE B 1 151 ? -7.375 12.297 4.07 1 98.88 151 PHE B CA 1
ATOM 2506 C C . PHE B 1 151 ? -6.609 11.93 5.34 1 98.88 151 PHE B C 1
ATOM 2508 O O . PHE B 1 151 ? -5.738 11.062 5.316 1 98.88 151 PHE B O 1
ATOM 2515 N N . PHE B 1 152 ? -6.914 12.5 6.426 1 98.94 152 PHE B N 1
ATOM 2516 C CA . PHE B 1 152 ? -6.23 12.18 7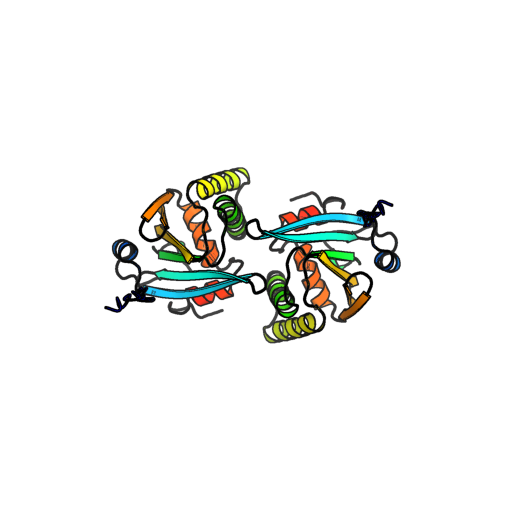.672 1 98.94 152 PHE B CA 1
ATOM 2517 C C . PHE B 1 152 ? -6.57 10.766 8.125 1 98.94 152 PHE B C 1
ATOM 2519 O O . PHE B 1 152 ? -5.781 10.125 8.828 1 98.94 152 PHE B O 1
ATOM 2526 N N . GLY B 1 153 ? -7.688 10.281 7.691 1 98.75 153 GLY B N 1
ATOM 2527 C CA . GLY B 1 153 ? -8.062 8.898 7.949 1 98.75 153 GLY B CA 1
ATOM 2528 C C . GLY B 1 153 ? -7.109 7.895 7.332 1 98.75 153 GLY B C 1
ATOM 2529 O O . GLY B 1 153 ? -7.086 6.73 7.727 1 98.75 153 GLY B O 1
ATOM 2530 N N . ILE B 1 154 ? -6.34 8.328 6.375 1 98.44 154 ILE B N 1
ATOM 2531 C CA . ILE B 1 154 ? -5.344 7.453 5.77 1 98.44 154 ILE B CA 1
ATOM 2532 C C . ILE B 1 154 ? -4.434 6.871 6.852 1 98.44 154 ILE B C 1
ATOM 2534 O O . ILE B 1 154 ? -4.004 5.719 6.754 1 98.44 154 ILE B O 1
ATOM 2538 N N . TRP B 1 155 ? -4.199 7.605 7.941 1 98.56 155 TRP B N 1
ATOM 2539 C CA . TRP B 1 155 ? -3.309 7.191 9.023 1 98.56 155 TRP B CA 1
ATOM 2540 C C . TRP B 1 155 ? -4.102 6.809 10.266 1 98.56 155 TRP B C 1
ATOM 2542 O O . TRP B 1 155 ? -3.621 6.039 11.102 1 98.56 155 TRP B O 1
ATOM 2552 N N . LEU B 1 156 ? -5.324 7.297 10.344 1 98.56 156 LEU B N 1
ATOM 2553 C CA . LEU B 1 156 ? -5.91 7.242 11.68 1 98.56 156 LEU B CA 1
ATOM 2554 C C . LEU B 1 156 ? -7.156 6.363 11.688 1 98.56 156 LEU B C 1
ATOM 2556 O O . LEU B 1 156 ? -7.617 5.941 12.75 1 98.56 156 LEU B O 1
ATOM 2560 N N . SER B 1 157 ? -7.734 6.184 10.492 1 97.75 157 SER B N 1
ATOM 2561 C CA . SER B 1 157 ? -8.898 5.309 10.414 1 97.75 157 SER B CA 1
ATOM 2562 C C . SER B 1 157 ? -8.516 3.854 10.664 1 97.75 157 SER B C 1
ATOM 2564 O O . SER B 1 157 ? -7.453 3.4 10.227 1 97.75 157 SER B O 1
ATOM 2566 N N . PRO B 1 158 ? -9.398 3.027 11.25 1 94.62 158 PRO B N 1
ATOM 2567 C CA . PRO B 1 158 ? -9.117 1.597 11.391 1 94.62 158 PRO B CA 1
ATOM 2568 C C . PRO B 1 158 ? -9.086 0.868 10.047 1 94.62 158 PRO B C 1
ATOM 2570 O O . PRO B 1 158 ? -8.633 -0.276 9.977 1 94.62 158 PRO B O 1
ATOM 2573 N N . GLN B 1 159 ? -9.547 1.476 9 1 92.12 159 GLN B N 1
ATOM 2574 C CA . GLN B 1 159 ? -9.555 0.884 7.664 1 92.12 159 GLN B CA 1
ATOM 2575 C C . GLN B 1 159 ? -8.258 1.188 6.922 1 92.12 159 GLN B C 1
ATOM 2577 O O . GLN B 1 159 ? -8.148 0.927 5.723 1 92.12 159 GLN B O 1
ATOM 2582 N N . THR B 1 160 ? -7.332 1.76 7.668 1 95.31 160 THR B N 1
ATOM 2583 C CA . THR B 1 160 ? -6.055 2.121 7.066 1 95.31 160 THR B CA 1
ATOM 2584 C C . THR B 1 160 ? -5.371 0.894 6.469 1 95.31 160 THR B C 1
ATOM 2586 O O . THR B 1 160 ? -5.512 -0.215 6.992 1 95.31 160 THR B O 1
ATOM 2589 N N . SER B 1 161 ? -4.605 1.178 5.418 1 91.06 161 SER B N 1
ATOM 2590 C CA . SER B 1 161 ? -3.779 0.13 4.828 1 91.06 161 SER B CA 1
ATOM 2591 C C . SER B 1 161 ? -2.504 -0.088 5.633 1 91.06 161 SER B C 1
ATOM 2593 O O . SER B 1 161 ? -1.73 -1.005 5.348 1 91.06 161 SER B O 1
ATOM 2595 N N . GLU B 1 162 ? -2.275 0.735 6.703 1 93.75 162 GLU B N 1
ATOM 2596 C CA . GLU B 1 162 ? -1.05 0.683 7.496 1 93.75 162 GLU B CA 1
ATOM 2597 C C . GLU B 1 162 ? -1.361 0.609 8.992 1 93.75 162 GLU B C 1
ATOM 2599 O O . GLU B 1 162 ? -1.037 1.529 9.742 1 93.75 162 GLU B O 1
ATOM 2604 N N . PRO B 1 163 ? -1.847 -0.573 9.414 1 92.19 163 PRO B N 1
ATOM 2605 C CA . PRO B 1 163 ? -2.277 -0.662 10.812 1 92.19 163 PRO B CA 1
ATOM 2606 C C . PRO B 1 163 ? -1.121 -0.518 11.797 1 92.19 163 PRO B C 1
ATOM 2608 O O . PRO B 1 163 ? -1.304 0.007 12.898 1 92.19 163 PRO B O 1
ATOM 2611 N N . GLY B 1 164 ? 0.072 -1.004 11.406 1 93.19 164 GLY B N 1
ATOM 2612 C CA . GLY B 1 164 ? 1.223 -0.822 12.281 1 93.19 164 GLY B CA 1
ATOM 2613 C C . GLY B 1 164 ? 1.596 0.635 12.477 1 93.19 164 GLY B C 1
ATOM 2614 O O . GLY B 1 164 ? 1.883 1.061 13.602 1 93.19 164 GLY B O 1
ATOM 2615 N N . LEU B 1 165 ? 1.575 1.37 11.461 1 97.25 165 LEU B N 1
ATOM 2616 C CA . LEU B 1 165 ? 1.88 2.793 11.555 1 97.25 165 LEU B CA 1
ATOM 2617 C C . LEU B 1 165 ? 0.81 3.529 12.352 1 97.25 165 LEU B C 1
ATOM 2619 O O . LEU B 1 165 ? 1.126 4.395 13.172 1 97.25 165 LEU B O 1
ATOM 2623 N N . ARG B 1 166 ? -0.446 3.191 12.133 1 97.81 166 ARG B N 1
ATOM 2624 C CA . ARG B 1 166 ? -1.522 3.779 12.922 1 97.81 166 ARG B CA 1
ATOM 2625 C C . ARG B 1 166 ? -1.296 3.553 14.414 1 97.81 166 ARG B C 1
ATOM 2627 O O . ARG B 1 166 ? -1.394 4.488 15.211 1 97.81 166 ARG B O 1
ATOM 2634 N N . SER B 1 167 ? -0.977 2.34 14.742 1 96.81 167 SER B N 1
ATOM 2635 C CA . SER B 1 167 ? -0.733 2.008 16.141 1 96.81 167 SER B CA 1
ATOM 2636 C C . SER B 1 167 ? 0.419 2.828 16.719 1 96.81 167 SER B C 1
ATOM 2638 O O . SER B 1 167 ? 0.328 3.344 17.828 1 96.81 167 SER B O 1
ATOM 2640 N N . ALA B 1 168 ? 1.438 2.945 15.969 1 98.06 168 ALA B N 1
ATOM 2641 C CA . ALA B 1 168 ? 2.605 3.699 16.406 1 98.06 168 ALA B CA 1
ATOM 2642 C C . ALA B 1 168 ? 2.262 5.172 16.609 1 98.06 168 ALA B C 1
ATOM 2644 O O . ALA B 1 168 ? 2.719 5.801 17.578 1 98.06 168 ALA B O 1
ATOM 2645 N N . LEU B 1 169 ? 1.454 5.727 15.766 1 98.44 169 LEU B N 1
ATOM 2646 C CA . LEU B 1 169 ? 1.076 7.133 15.812 1 98.44 169 LEU B CA 1
ATOM 2647 C C . LEU B 1 169 ? 0.185 7.418 17.016 1 98.44 169 LEU B C 1
ATOM 2649 O O . LEU B 1 169 ? 0.143 8.547 17.516 1 98.44 169 LEU B O 1
ATOM 2653 N N . LEU B 1 170 ? -0.481 6.406 17.484 1 98.12 170 LEU B N 1
ATOM 2654 C CA . LEU B 1 170 ? -1.454 6.594 18.562 1 98.12 170 LEU B CA 1
ATOM 2655 C C . LEU B 1 170 ? -0.94 6.008 19.875 1 98.12 170 LEU B C 1
ATOM 2657 O O . LEU B 1 170 ? -1.696 5.875 20.828 1 98.12 170 LEU B O 1
ATOM 2661 N N . ALA B 1 171 ? 0.302 5.637 19.969 1 96.06 171 ALA B N 1
ATOM 2662 C CA . ALA B 1 171 ? 0.876 4.828 21.047 1 96.06 171 ALA B CA 1
ATOM 2663 C C . ALA B 1 171 ? 0.759 5.539 22.391 1 96.06 171 ALA B C 1
ATOM 2665 O O . ALA B 1 171 ? 0.686 4.895 23.438 1 96.06 171 ALA B O 1
ATOM 2666 N N . ARG B 1 172 ? 0.675 6.828 22.391 1 93.88 172 ARG B N 1
ATOM 2667 C CA . ARG B 1 172 ? 0.679 7.559 23.656 1 93.88 172 ARG B CA 1
ATOM 2668 C C . ARG B 1 172 ? -0.722 8.047 24.016 1 93.88 172 ARG B C 1
ATOM 2670 O O . ARG B 1 172 ? -0.891 8.844 24.938 1 93.88 172 ARG B O 1
ATOM 2677 N N . THR B 1 173 ? -1.654 7.691 23.188 1 90.44 173 THR B N 1
ATOM 2678 C CA . THR B 1 173 ? -3.027 8.094 23.484 1 90.44 173 THR B CA 1
ATOM 2679 C C . THR B 1 173 ? -3.742 7.035 24.312 1 90.44 173 THR B C 1
ATOM 2681 O O . THR B 1 173 ? -3.408 5.852 24.234 1 90.44 173 THR B O 1
ATOM 2684 N N . PRO B 1 174 ? -4.578 7.535 25.297 1 73.88 174 PRO B N 1
ATOM 2685 C CA . PRO B 1 174 ? -5.352 6.516 26 1 73.88 174 PRO B CA 1
ATOM 2686 C C . PRO B 1 174 ? -6.105 5.578 25.062 1 73.88 174 PRO B C 1
ATOM 2688 O O . PRO B 1 174 ? -6.684 6.027 24.078 1 73.88 174 PRO B O 1
ATOM 2691 N N . GLY B 1 175 ? -6.121 4.238 25.203 1 58.94 175 GLY B N 1
ATOM 2692 C CA . GLY B 1 175 ? -6.77 3.256 24.344 1 58.94 175 GLY B CA 1
ATOM 2693 C C . GLY B 1 175 ? -5.973 2.922 23.109 1 58.94 175 GLY B C 1
ATOM 2694 O O . GLY B 1 175 ? -6.418 2.131 22.266 1 58.94 175 GLY B O 1
ATOM 2695 N N . GLY B 1 176 ? -5.078 3.855 22.828 1 54.22 176 GLY B N 1
ATOM 2696 C CA . GLY B 1 176 ? -4.344 3.775 21.578 1 54.22 176 GLY B CA 1
ATOM 2697 C C . GLY B 1 176 ? -3.596 2.469 21.406 1 54.22 176 GLY B C 1
ATOM 2698 O O . GLY B 1 176 ? -3.15 2.141 20.297 1 54.22 176 GLY B O 1
ATOM 2699 N N . GLY B 1 177 ? -3.094 1.925 22.469 1 42.97 177 GLY B N 1
ATOM 2700 C CA . GLY B 1 177 ? -2.242 0.752 22.344 1 42.97 177 GLY B CA 1
ATOM 2701 C C . GLY B 1 177 ? -2.992 -0.482 21.875 1 42.97 177 GLY B C 1
ATOM 2702 O O . GLY B 1 177 ? -2.416 -1.567 21.781 1 42.97 177 GLY B O 1
ATOM 2703 N N . ALA B 1 178 ? -4.277 -0.463 22.016 1 40.09 178 ALA B N 1
ATOM 2704 C CA . ALA B 1 178 ? -4.859 -1.77 21.719 1 40.09 178 ALA B CA 1
ATOM 2705 C C . ALA B 1 178 ? -4.793 -2.076 20.219 1 40.09 178 ALA B C 1
ATOM 2707 O O . ALA B 1 178 ? -5.129 -1.226 19.391 1 40.09 178 ALA B O 1
ATOM 2708 N N . PRO B 1 179 ? -4.133 -3.387 19.75 1 35.94 179 PRO B N 1
ATOM 2709 C CA . PRO B 1 179 ? -4.211 -3.701 18.312 1 35.94 179 PRO B CA 1
ATOM 2710 C C . PRO B 1 179 ? -5.621 -3.535 17.75 1 35.94 179 PRO B C 1
ATOM 2712 O O . PRO B 1 179 ? -6.602 -3.605 18.5 1 35.94 179 PRO B O 1
#

Solvent-accessible surface area (backbone atoms only — not comparable to full-atom values): 19323 Å² total; per-residue (Å²): 136,83,79,77,80,79,78,77,72,78,72,75,75,71,70,78,68,63,72,56,69,72,52,43,74,75,33,69,70,52,40,65,22,26,48,36,63,46,63,57,61,78,41,64,43,31,40,38,38,28,34,33,33,84,86,62,42,68,93,49,47,67,76,43,54,36,37,43,36,40,37,24,59,43,67,39,46,14,56,29,51,18,48,52,47,46,57,50,28,49,62,71,39,94,63,57,67,69,56,46,52,50,51,28,52,54,38,31,73,58,41,64,65,43,40,60,73,38,40,41,36,39,38,41,38,54,82,46,10,34,37,36,23,49,69,90,42,76,67,44,73,45,84,38,34,66,60,34,48,39,53,59,26,44,53,58,36,93,63,28,93,45,60,69,43,29,38,33,29,27,49,67,34,82,80,25,65,62,131,137,84,80,77,79,81,78,79,73,79,74,75,75,72,70,77,72,62,70,55,68,73,51,42,74,74,32,69,71,51,39,66,23,26,48,35,64,48,63,58,62,77,40,66,44,30,40,36,38,29,33,33,33,83,86,59,42,68,95,49,46,66,76,42,53,36,35,43,35,40,38,24,58,42,68,39,48,14,55,31,52,18,48,52,47,46,58,50,28,49,61,70,41,95,62,58,68,70,56,48,51,50,50,28,53,55,38,31,73,57,40,63,65,42,41,58,73,37,39,40,35,39,37,40,39,53,83,45,11,33,37,35,22,49,69,90,42,77,67,42,72,45,86,37,34,67,61,34,47,39,54,56,25,45,52,58,37,92,63,29,94,45,62,68,43,30,38,32,30,27,49,66,35,80,79,26,67,61,132

Secondary structure (DSSP, 8-state):
----------------SSPPHHHHHHSTT-EEEEEEEEEETTEEEEEEEEEE-TT--GGGGGGS-EEEEEEESS-B-HHHHHHHHHHHHTTTS---HHHHHHHHHHHHHHSPPB-TT-EEEEEEETTTEEEEEETTEEEEEE--HHHHHHHHHHHHSTT-S-HHHHHHHTTTSTTTT--/----------------SSPPHHHHHHSTT-EEEEEEEEEETTEEEEEEEEEE-TT--GGGGGGS-EEEEEEESS-B-HHHHHHHHHHHHTTTS---HHHHHHHHHHHHHHSPPB-TT-EEEEEEETTTEEEEEETTEEEEEE--HHHHHHHHHHHHSTT-S-HHHHHHHTTTSTTTT--

Foldseek 3Di:
DDPDPPPPPPCPPCPVWDDPPVVCVVAPQKGWQFKDFDDDPNHTFWIKTKIFHPPQDLQPNLQGKIKMKIQGQAWDAQLVVLLVLLVQLCLVDPDDPVRSVVSSVVSNVQGGIDHHGWMKMWIADRPFFIWIDTVVHTGDTDGDRSSRSSSVCCQRPPSHPCVPSNLRRRVRPVVSNDD/DDPPPPPPPPCPPCPPFDDPPVVCVVAPQKGWQFKDFDDDPNHTFWIKTKIFHPPQDLVPNLQGKIKMKIQGQAWDAQLVVLLVLLVQLCLVDPDDPVRSVVSSVVSNVQGGIDHHGWMKMWIADRPFFIWIDTVVHTGDTDGDRSSRSSSVCCQRPPSHPCVPSNLRRRVRPVVSNDD

Sequence (358 aa):
MALAVASANPTTGQDGGAAPAWVRQSLMGATLAGEGQMRFLGLRIYDARLWVTPGFDASRFGAHPLALELTYHRGFTGAAIARRSVEEMQRQASVPSEQAERWQQRLAAVIPDVQPGERLTGLYQPGQGMRLWRGSQELAAIDDAELARLFFGIWLSPQTSEPGLRSALLARTPGGGAPMALAVASANPTTGQDGGAAPAWVRQSLMGATLAGEGQMRFLGLRIYDARLWVTPGFDASRFGAHPLALELTYHRGFTGAAIARRSVEEMQRQASVPSEQAERWQQRLAAVIPDVQPGERLTGLYQPGQGMRLWRGSQELAAIDDAELARLFFGIWLSPQTSEPGLRSALLARTPGGGAP